Protein AF-A0A8F2IHS1-F1 (afdb_monomer_lite)

Foldseek 3Di:
DFLVVLLVVLVVVLVVLLVVLDVVPDVPVPPPPCPPCVVLSVLLACPVVLPPPLVPDAQLVVLLVSQLVSQDPDPVVLVVCCVVQVVVLVVCVVVAPDPVSSSSSSSSVVSSVSCLVSVLSSLLSVVSVLVSCCSVVDPFRFFQDDNVVVSVLSNVVSCVCNPDPNRRHGRDNDDVVRVVRTDD

Structure (mmCIF, N/CA/C/O backbone):
data_AF-A0A8F2IHS1-F1
#
_entry.id   AF-A0A8F2IHS1-F1
#
loop_
_atom_site.group_PDB
_atom_site.id
_atom_site.type_symbol
_atom_site.label_atom_id
_atom_site.label_alt_id
_atom_site.label_comp_id
_atom_site.label_asym_id
_atom_site.label_entity_id
_atom_site.label_seq_id
_atom_site.pdbx_PDB_ins_code
_atom_site.Cartn_x
_atom_site.Cartn_y
_atom_site.Cartn_z
_atom_site.occupancy
_atom_site.B_iso_or_equiv
_atom_site.auth_seq_id
_atom_site.auth_comp_id
_atom_site.auth_asym_id
_atom_site.auth_atom_id
_atom_site.pdbx_PDB_model_num
ATOM 1 N N . MET A 1 1 ? -12.582 7.323 24.960 1.00 80.00 1 MET A N 1
ATOM 2 C CA . MET A 1 1 ? -12.927 8.074 23.733 1.00 80.00 1 MET A CA 1
ATOM 3 C C . MET A 1 1 ? -14.348 7.770 23.231 1.00 80.00 1 MET A C 1
ATOM 5 O O . MET A 1 1 ? -14.861 6.685 23.502 1.00 80.00 1 MET A O 1
ATOM 9 N N . THR A 1 2 ? -15.012 8.689 22.520 1.00 86.31 2 THR A N 1
ATOM 10 C CA . THR A 1 2 ? -16.264 8.416 21.775 1.00 86.31 2 THR A CA 1
ATOM 11 C C . THR A 1 2 ? -15.983 7.830 20.385 1.00 86.31 2 THR A C 1
ATOM 13 O O . THR A 1 2 ? -14.903 8.017 19.835 1.00 86.31 2 THR A O 1
ATOM 16 N N . LYS A 1 3 ? -16.975 7.166 19.763 1.00 88.81 3 LYS A N 1
ATOM 17 C CA . LYS A 1 3 ? -16.866 6.680 18.368 1.00 88.81 3 LYS A CA 1
ATOM 18 C C . LYS A 1 3 ? -16.485 7.803 17.396 1.00 88.81 3 LYS A C 1
ATOM 20 O O . LYS A 1 3 ? -15.673 7.590 16.507 1.00 88.81 3 LYS A O 1
ATOM 25 N N . ARG A 1 4 ? -17.077 8.990 17.567 1.00 90.38 4 ARG A N 1
ATOM 26 C CA . ARG A 1 4 ? -16.847 10.141 16.685 1.00 90.38 4 ARG A CA 1
ATOM 27 C C . ARG A 1 4 ? -15.429 10.695 16.818 1.00 90.38 4 ARG A C 1
ATOM 29 O O . ARG A 1 4 ? -14.834 11.015 15.800 1.00 90.38 4 ARG A O 1
ATOM 36 N N . GLU A 1 5 ? -14.923 10.811 18.043 1.00 92.12 5 GLU A N 1
ATOM 37 C CA . GLU A 1 5 ? -13.539 11.233 18.297 1.00 92.12 5 GLU A CA 1
ATOM 38 C C . GLU A 1 5 ? -12.558 10.227 17.698 1.00 92.12 5 GLU A C 1
ATOM 40 O O . GLU A 1 5 ? -11.726 10.617 16.897 1.00 92.12 5 GLU A O 1
ATOM 45 N N . PHE A 1 6 ? -12.749 8.928 17.946 1.00 93.94 6 PHE A N 1
ATOM 46 C CA . PHE A 1 6 ? -11.866 7.899 17.395 1.00 93.94 6 PHE A CA 1
ATOM 47 C C . PHE A 1 6 ? -11.823 7.913 15.863 1.00 93.94 6 PHE A C 1
ATOM 49 O O . PHE A 1 6 ? -10.754 7.836 15.273 1.00 93.94 6 PHE A O 1
ATOM 56 N N . VAL A 1 7 ? -12.978 8.051 15.203 1.00 93.00 7 VAL A N 1
ATOM 57 C CA . VAL A 1 7 ? -13.039 8.167 13.735 1.00 93.00 7 VAL A CA 1
ATOM 58 C C . VAL A 1 7 ? -12.339 9.432 13.237 1.00 93.00 7 VAL A C 1
ATOM 60 O O . VAL A 1 7 ? -11.656 9.376 12.221 1.00 93.00 7 VAL A O 1
ATOM 63 N N . LYS A 1 8 ? -12.492 10.562 13.937 1.00 94.56 8 LYS A N 1
ATOM 64 C CA . LYS A 1 8 ? -11.801 11.809 13.590 1.00 94.56 8 LYS A CA 1
ATOM 65 C C . LYS A 1 8 ? -10.286 11.626 13.679 1.00 94.56 8 LYS A C 1
ATOM 67 O O . LYS A 1 8 ? -9.600 11.933 12.714 1.00 94.56 8 LYS A O 1
ATOM 72 N N . ASP A 1 9 ? -9.804 11.066 14.784 1.00 95.81 9 ASP A N 1
ATOM 73 C CA . ASP A 1 9 ? -8.376 10.855 15.022 1.00 95.81 9 ASP A CA 1
ATOM 74 C C . ASP A 1 9 ? -7.773 9.865 14.004 1.00 95.81 9 ASP A C 1
ATOM 76 O O . ASP A 1 9 ? -6.652 10.056 13.546 1.00 95.81 9 ASP A O 1
ATOM 80 N N . LEU A 1 10 ? -8.526 8.837 13.582 1.00 94.00 10 LEU A N 1
ATOM 81 C CA . LEU A 1 10 ? -8.112 7.931 12.501 1.00 94.00 10 LEU A CA 1
ATOM 82 C C . LEU A 1 10 ? -7.950 8.638 11.155 1.00 94.00 10 LEU A C 1
ATOM 84 O O . LEU A 1 10 ? -7.014 8.339 10.421 1.00 94.00 10 LEU A O 1
ATOM 88 N N . ILE A 1 11 ? -8.882 9.529 10.813 1.00 90.31 11 ILE A N 1
ATOM 89 C CA . ILE A 1 11 ? -8.822 10.291 9.562 1.00 90.31 11 ILE A CA 1
ATOM 90 C C . ILE A 1 11 ? -7.639 11.258 9.605 1.00 90.31 11 ILE A C 1
ATOM 92 O O . ILE A 1 11 ? -6.897 11.335 8.635 1.00 90.31 11 ILE A O 1
ATOM 96 N N . GLU A 1 12 ? -7.435 11.950 10.727 1.00 93.50 12 GLU A N 1
ATOM 97 C CA . GLU A 1 12 ? -6.290 12.850 10.908 1.00 93.50 12 GLU A CA 1
ATOM 98 C C . GLU A 1 12 ? -4.968 12.087 10.767 1.00 93.50 12 GLU A C 1
ATOM 100 O O . GLU A 1 12 ? -4.116 12.490 9.982 1.00 93.50 12 GLU A O 1
ATOM 105 N N . TRP A 1 13 ? -4.849 10.920 11.404 1.00 94.25 13 TRP A N 1
ATOM 106 C CA . TRP A 1 13 ? -3.668 10.071 11.258 1.00 94.25 13 TRP A CA 1
ATOM 107 C C . TRP A 1 13 ? -3.475 9.544 9.825 1.00 94.25 13 TRP A C 1
ATOM 109 O O . TRP A 1 13 ? -2.353 9.500 9.327 1.00 94.25 13 TRP A O 1
ATOM 119 N N . LYS A 1 14 ? -4.553 9.181 9.115 1.00 89.25 14 LYS A N 1
ATOM 120 C CA . LYS A 1 14 ? -4.468 8.777 7.700 1.00 89.25 14 LYS A CA 1
ATOM 121 C C . LYS A 1 14 ? -3.877 9.887 6.829 1.00 89.25 14 LYS A C 1
ATOM 123 O O . LYS A 1 14 ? -3.049 9.593 5.972 1.00 89.25 14 LYS A O 1
ATOM 128 N N . GLU A 1 15 ? -4.299 11.132 7.035 1.00 86.44 15 GLU A N 1
ATOM 129 C CA . GLU A 1 15 ? -3.776 12.282 6.288 1.00 86.44 15 GLU A CA 1
ATOM 130 C C . GLU A 1 15 ? -2.296 12.549 6.606 1.00 86.44 15 GLU A C 1
ATOM 132 O O . GLU A 1 15 ? -1.534 12.849 5.691 1.00 86.44 15 GLU A O 1
ATOM 137 N N . GLU A 1 16 ? -1.862 12.368 7.859 1.00 89.25 16 GLU A N 1
ATOM 138 C CA . GLU A 1 16 ? -0.441 12.458 8.237 1.00 89.25 16 GLU A CA 1
ATOM 139 C C . GLU A 1 16 ? 0.412 11.428 7.479 1.00 89.25 16 GLU A C 1
ATOM 141 O O . GLU A 1 16 ? 1.390 11.796 6.830 1.00 89.25 16 GLU A O 1
ATOM 146 N N . VAL A 1 17 ? -0.000 10.154 7.472 1.00 85.62 17 VAL A N 1
ATOM 147 C CA . VAL A 1 17 ? 0.719 9.084 6.750 1.00 85.62 17 VAL A CA 1
ATOM 148 C C . VAL A 1 17 ? 0.714 9.329 5.236 1.00 85.62 17 VAL A C 1
ATOM 150 O O . VAL A 1 17 ? 1.710 9.090 4.555 1.00 85.62 17 VAL A O 1
ATOM 153 N N . LEU A 1 18 ? -0.392 9.836 4.680 1.00 79.81 18 LEU A N 1
ATOM 154 C CA . LEU A 1 18 ? -0.462 10.217 3.265 1.00 79.81 18 LEU A CA 1
ATOM 155 C C . LEU A 1 18 ? 0.513 11.346 2.911 1.00 79.81 18 LEU A C 1
ATOM 157 O O . LEU A 1 18 ? 1.027 11.369 1.792 1.00 79.81 18 LEU A O 1
ATOM 161 N N . HIS A 1 19 ? 0.762 12.270 3.838 1.00 79.06 19 HIS A N 1
ATOM 162 C CA . HIS A 1 19 ? 1.722 13.350 3.646 1.00 79.06 19 HIS A CA 1
ATOM 163 C C . HIS A 1 19 ? 3.167 12.829 3.635 1.00 79.06 19 HIS A C 1
ATOM 165 O O . HIS A 1 19 ? 3.930 13.196 2.750 1.00 79.06 19 HIS A O 1
ATOM 171 N N . GLU A 1 20 ? 3.518 11.879 4.508 1.00 73.69 20 GLU A N 1
ATOM 172 C CA . GLU A 1 20 ? 4.847 11.235 4.508 1.00 73.69 20 GLU A CA 1
ATOM 173 C C . GLU A 1 20 ? 5.138 10.463 3.209 1.00 73.69 20 GLU A C 1
ATOM 175 O O . GLU A 1 20 ? 6.267 10.431 2.717 1.00 73.69 20 GLU A O 1
ATOM 180 N N . ILE A 1 21 ? 4.110 9.851 2.613 1.00 69.50 21 ILE A N 1
ATOM 181 C CA . ILE A 1 21 ? 4.227 9.237 1.285 1.00 69.50 21 ILE A CA 1
ATOM 182 C C . ILE A 1 21 ? 4.462 10.311 0.209 1.00 69.50 21 ILE A C 1
ATOM 184 O O . ILE A 1 21 ? 5.145 10.050 -0.774 1.00 69.50 21 ILE A O 1
ATOM 188 N N . ASN A 1 22 ? 3.896 11.509 0.355 1.00 58.59 22 ASN A N 1
ATOM 189 C CA . ASN A 1 22 ? 3.966 12.560 -0.658 1.00 58.59 22 ASN A CA 1
ATOM 190 C C . ASN A 1 22 ? 5.379 13.142 -0.814 1.00 58.59 22 ASN A C 1
ATOM 192 O O . ASN A 1 22 ? 5.850 13.258 -1.944 1.00 58.59 22 ASN A O 1
ATOM 196 N N . ASP A 1 23 ? 6.045 13.448 0.299 1.00 53.03 23 ASP A N 1
ATOM 197 C CA . ASP A 1 23 ? 7.328 14.167 0.303 1.00 53.03 23 ASP A CA 1
ATOM 198 C C . ASP A 1 23 ? 8.474 13.349 -0.319 1.00 53.03 23 ASP A C 1
ATOM 200 O O . ASP A 1 23 ? 9.371 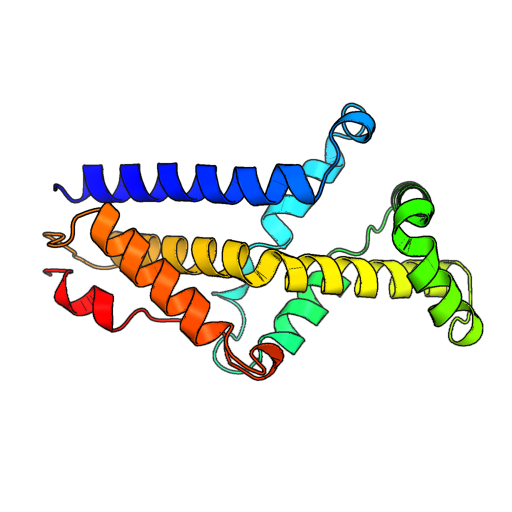13.902 -0.948 1.00 53.03 23 ASP A O 1
ATOM 204 N N . ASP A 1 24 ? 8.418 12.019 -0.209 1.00 49.16 24 ASP A N 1
ATOM 205 C CA . ASP A 1 24 ? 9.460 11.122 -0.728 1.00 49.16 24 ASP A CA 1
ATOM 206 C C . ASP A 1 24 ? 9.200 10.630 -2.163 1.00 49.16 24 ASP A C 1
ATOM 208 O O . ASP A 1 24 ? 10.104 10.106 -2.816 1.00 49.16 24 ASP A O 1
ATOM 212 N N . LEU A 1 25 ? 7.962 10.744 -2.655 1.00 50.94 25 LEU A N 1
ATOM 213 C CA . LEU A 1 25 ? 7.575 10.273 -3.989 1.00 50.94 25 LEU A CA 1
ATOM 214 C C . LEU A 1 25 ? 7.580 11.382 -5.046 1.00 50.94 25 LEU A C 1
ATOM 216 O O . LEU A 1 25 ? 7.659 11.087 -6.241 1.00 50.94 25 LEU A O 1
ATOM 220 N N . PHE A 1 26 ? 7.477 12.643 -4.624 1.00 50.62 26 PHE A N 1
ATOM 221 C CA . PHE A 1 26 ? 7.232 13.771 -5.514 1.00 50.62 26 PHE A CA 1
ATOM 222 C C . PHE A 1 26 ? 7.992 15.006 -5.025 1.00 50.62 26 PHE A C 1
ATOM 224 O O . PHE A 1 26 ? 7.468 15.799 -4.252 1.00 50.62 26 PHE A O 1
ATOM 231 N N . ASP A 1 27 ? 9.225 15.180 -5.503 1.00 42.44 27 ASP A N 1
ATOM 232 C CA . ASP A 1 27 ? 10.010 16.395 -5.265 1.00 42.44 27 ASP A CA 1
ATOM 233 C C . ASP A 1 27 ? 9.276 17.603 -5.882 1.00 42.44 27 ASP A C 1
ATOM 235 O O . ASP A 1 27 ? 9.216 17.734 -7.110 1.00 42.44 27 ASP A O 1
ATOM 239 N N . GLU A 1 28 ? 8.630 18.419 -5.037 1.00 40.16 28 GLU A N 1
ATOM 240 C CA . GLU A 1 28 ? 7.651 19.465 -5.396 1.00 40.16 28 GLU A CA 1
ATOM 241 C C . GLU A 1 28 ? 8.155 20.452 -6.463 1.00 40.16 28 GLU A C 1
ATOM 243 O O . GLU A 1 28 ? 7.351 21.010 -7.210 1.00 40.16 28 GLU A O 1
ATOM 248 N N . GLU A 1 29 ? 9.475 20.613 -6.609 1.00 40.06 29 GLU A N 1
ATOM 249 C CA . GLU A 1 29 ? 10.107 21.562 -7.537 1.00 40.06 29 GLU A CA 1
ATOM 250 C C . GLU A 1 29 ? 9.747 21.314 -9.020 1.00 40.06 29 GLU A C 1
ATOM 252 O O . GLU A 1 29 ? 9.854 22.218 -9.848 1.00 40.06 29 GLU A O 1
ATOM 257 N N . TYR A 1 30 ? 9.264 20.114 -9.363 1.00 40.78 30 TYR A N 1
ATOM 258 C CA . TYR A 1 30 ? 8.914 19.717 -10.733 1.00 40.78 30 TYR A CA 1
ATOM 259 C C . TYR A 1 30 ? 7.401 19.578 -11.010 1.00 40.78 30 TYR A C 1
ATOM 261 O O . TYR A 1 30 ? 7.024 19.269 -12.143 1.00 40.78 30 TYR A O 1
ATOM 269 N N . TRP A 1 31 ? 6.531 19.795 -10.012 1.00 47.62 31 TRP A N 1
ATOM 270 C CA . TRP A 1 31 ? 5.113 19.385 -10.058 1.00 47.62 31 TRP A CA 1
ATOM 271 C C . TRP A 1 31 ? 4.079 20.503 -10.238 1.00 47.62 31 TRP A C 1
ATOM 273 O O . TRP A 1 31 ? 2.945 20.200 -10.617 1.00 47.62 31 TRP A O 1
ATOM 283 N N . ASP A 1 32 ? 4.442 21.771 -10.032 1.00 40.38 32 ASP A N 1
ATOM 284 C CA . ASP A 1 32 ? 3.485 22.893 -10.031 1.00 40.38 32 ASP A CA 1
ATOM 285 C C . ASP A 1 32 ? 2.733 23.099 -11.366 1.00 40.38 32 ASP A C 1
ATOM 287 O O . ASP A 1 32 ? 1.638 23.665 -11.379 1.00 40.38 32 ASP A O 1
ATOM 291 N N . ASP A 1 33 ? 3.258 22.589 -12.487 1.00 41.72 33 ASP A N 1
ATOM 292 C CA . ASP A 1 33 ? 2.667 22.783 -13.821 1.00 41.72 33 ASP A CA 1
ATOM 293 C C . ASP A 1 33 ? 1.750 21.636 -14.306 1.00 41.72 33 ASP A C 1
ATOM 295 O O . ASP A 1 33 ? 1.095 21.781 -15.342 1.00 41.72 33 ASP A O 1
ATOM 299 N N . ILE A 1 34 ? 1.631 20.501 -13.594 1.00 43.62 34 ILE A N 1
ATOM 300 C CA . ILE A 1 34 ? 0.863 19.332 -14.085 1.00 43.62 34 ILE A CA 1
ATOM 301 C C . ILE A 1 34 ? -0.166 18.858 -13.052 1.00 43.62 34 ILE A C 1
ATOM 303 O O . ILE A 1 34 ? -0.030 17.822 -12.398 1.00 43.62 34 ILE A O 1
ATOM 307 N N . SER A 1 35 ? -1.278 19.591 -12.982 1.00 40.56 35 SER A N 1
ATOM 308 C CA . SER A 1 35 ? -2.464 19.239 -12.178 1.00 40.56 35 SER A CA 1
ATOM 309 C C . SER A 1 35 ? -3.007 17.810 -12.408 1.00 40.56 35 SER A C 1
ATOM 311 O O . SER A 1 35 ? -3.679 17.257 -11.535 1.00 40.56 35 SER A O 1
ATOM 313 N N . GLU A 1 36 ? -2.685 17.170 -13.537 1.00 41.12 36 GLU A N 1
ATOM 314 C CA . GLU A 1 36 ? -3.144 15.821 -13.896 1.00 41.12 36 GLU A CA 1
ATOM 315 C C . GLU A 1 36 ? -2.398 14.687 -13.165 1.00 41.12 36 GLU A C 1
ATOM 317 O O . GLU A 1 36 ? -2.954 13.598 -12.997 1.00 41.12 36 GLU A O 1
ATOM 322 N N . CYS A 1 37 ? -1.195 14.929 -12.632 1.00 42.00 37 CYS A N 1
ATOM 323 C CA . CYS A 1 37 ? -0.431 13.894 -11.922 1.00 42.00 37 CYS A CA 1
ATOM 324 C C . CYS A 1 37 ? -0.889 13.651 -10.479 1.00 42.00 37 CYS A C 1
ATOM 326 O O . CYS A 1 37 ? -0.650 12.579 -9.921 1.00 42.00 37 CYS A O 1
ATOM 328 N N . HIS A 1 38 ? -1.651 14.575 -9.888 1.00 36.66 38 HIS A N 1
ATOM 329 C CA . HIS A 1 38 ? -2.209 14.404 -8.542 1.00 36.66 38 HIS A CA 1
ATOM 330 C C . HIS A 1 38 ? -3.216 13.242 -8.439 1.00 36.66 38 HIS A C 1
ATOM 332 O O . HIS A 1 38 ? -3.447 12.722 -7.345 1.00 36.66 38 HIS A O 1
ATOM 338 N N . LEU A 1 39 ? -3.791 12.790 -9.561 1.00 36.94 39 LEU A N 1
ATOM 339 C CA . LEU A 1 39 ? -4.742 11.671 -9.608 1.00 36.94 39 LEU A CA 1
ATOM 340 C C . LEU A 1 39 ? -4.083 10.284 -9.515 1.00 36.94 39 LEU A C 1
ATOM 342 O O . LEU A 1 39 ? -4.786 9.305 -9.261 1.00 36.94 39 LEU A O 1
ATOM 346 N N . LEU A 1 40 ? -2.758 10.179 -9.657 1.00 50.09 40 LEU A N 1
ATOM 347 C CA . LEU A 1 40 ? -2.033 8.914 -9.474 1.00 50.09 40 LEU A CA 1
ATOM 348 C C . LEU A 1 40 ? -2.009 8.478 -7.995 1.00 50.09 40 LEU A C 1
ATOM 350 O O . LEU A 1 40 ? -2.049 7.285 -7.709 1.00 50.09 40 LEU A O 1
ATOM 354 N N . LYS A 1 41 ? -2.072 9.428 -7.047 1.00 51.59 41 LYS A N 1
ATOM 355 C CA . LYS A 1 41 ? -1.958 9.201 -5.589 1.00 51.59 41 LYS A CA 1
ATOM 356 C C . LYS A 1 41 ? -2.951 8.166 -5.043 1.00 51.59 41 LYS A C 1
ATOM 358 O O . LYS A 1 41 ? -2.572 7.252 -4.320 1.00 51.59 41 LYS A O 1
ATOM 363 N N . ARG A 1 42 ? -4.228 8.264 -5.433 1.00 50.56 42 ARG A N 1
ATOM 364 C CA . ARG A 1 42 ? -5.288 7.336 -4.984 1.00 50.56 42 ARG A CA 1
ATOM 365 C C . ARG A 1 42 ? -5.239 5.970 -5.666 1.00 50.56 42 ARG A C 1
ATOM 367 O O . ARG A 1 42 ? -5.855 5.034 -5.171 1.00 50.56 42 ARG A O 1
ATOM 374 N N . LYS A 1 43 ? -4.520 5.837 -6.784 1.00 51.41 43 LYS A N 1
ATOM 375 C CA . LYS A 1 43 ? -4.411 4.565 -7.513 1.00 51.41 43 LYS A CA 1
ATOM 376 C C . LYS A 1 43 ? -3.444 3.581 -6.848 1.00 51.41 43 LYS A C 1
ATOM 378 O O . LYS A 1 43 ? -3.520 2.389 -7.132 1.00 51.41 43 LYS A O 1
ATOM 383 N N . PHE A 1 44 ? -2.565 4.068 -5.968 1.00 51.97 44 PHE A N 1
ATOM 384 C CA . PHE A 1 44 ? -1.642 3.241 -5.182 1.00 51.97 44 PHE A CA 1
ATOM 385 C C . PHE A 1 44 ? -2.239 2.750 -3.856 1.00 51.97 44 PHE A C 1
ATOM 387 O O . PHE A 1 44 ? -1.707 1.820 -3.254 1.00 51.97 44 PHE A O 1
ATOM 394 N N . LEU A 1 45 ? -3.351 3.339 -3.406 1.00 58.50 45 LEU A N 1
ATOM 395 C CA . LEU A 1 45 ? -4.034 2.917 -2.187 1.00 58.50 45 LEU A CA 1
ATOM 396 C C . LEU A 1 45 ? -4.902 1.686 -2.456 1.00 58.50 45 LEU A C 1
ATOM 398 O O . LEU A 1 45 ? -5.592 1.585 -3.474 1.00 58.50 45 LEU A O 1
ATOM 402 N N . PHE A 1 46 ? -4.926 0.758 -1.498 1.00 59.53 46 PHE A N 1
ATOM 403 C CA . PHE A 1 46 ? -5.734 -0.459 -1.594 1.00 59.53 46 PHE A CA 1
ATOM 404 C C . PHE A 1 46 ? -7.252 -0.214 -1.527 1.00 59.53 46 PHE A C 1
ATOM 406 O O . PHE A 1 46 ? -8.012 -1.175 -1.631 1.00 59.53 46 PHE A O 1
ATOM 413 N N . GLU A 1 47 ? -7.714 1.041 -1.445 1.00 54.25 47 GLU A N 1
ATOM 414 C CA . GLU A 1 47 ? -9.135 1.428 -1.514 1.00 54.25 47 GLU A CA 1
ATOM 415 C C . GLU A 1 47 ? -9.862 0.773 -2.707 1.00 54.25 47 GLU A C 1
ATOM 417 O O . GLU A 1 47 ? -11.025 0.383 -2.595 1.00 54.25 47 GLU A O 1
ATOM 422 N N . PHE A 1 48 ? -9.159 0.558 -3.827 1.00 48.34 48 PHE A N 1
ATOM 423 C CA . PHE A 1 48 ? -9.691 -0.132 -5.009 1.00 48.34 48 PHE A CA 1
ATOM 424 C C . PHE A 1 48 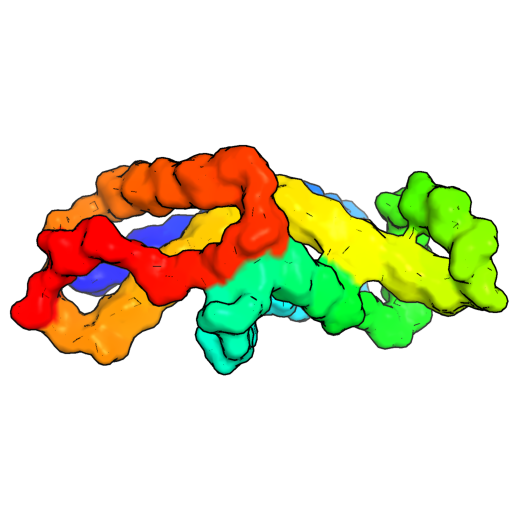? -9.479 -1.656 -5.008 1.00 48.34 48 PHE A C 1
ATOM 426 O O . PHE A 1 48 ? -10.198 -2.372 -5.701 1.00 48.34 48 PHE A O 1
ATOM 433 N N . TYR A 1 49 ? -8.544 -2.174 -4.209 1.00 50.38 49 TYR A N 1
ATOM 434 C CA . TYR A 1 49 ? -8.140 -3.587 -4.195 1.00 50.38 49 TYR A CA 1
ATOM 435 C C . TYR A 1 49 ? -8.778 -4.402 -3.064 1.00 50.38 49 TYR A C 1
ATOM 437 O O . TYR A 1 49 ? -8.814 -5.626 -3.139 1.00 50.38 49 TYR A O 1
ATOM 445 N N . ILE A 1 50 ? -9.371 -3.751 -2.058 1.00 48.31 50 ILE A N 1
ATOM 446 C CA . ILE A 1 50 ? -10.193 -4.427 -1.039 1.00 48.31 50 ILE A CA 1
ATOM 447 C C . ILE A 1 50 ? -11.421 -5.105 -1.682 1.00 48.31 50 ILE A C 1
ATOM 449 O O . ILE A 1 50 ? -11.795 -6.201 -1.267 1.00 48.31 50 ILE A O 1
ATOM 453 N N . ASN A 1 51 ? -11.995 -4.506 -2.736 1.00 47.16 51 ASN A N 1
ATOM 454 C CA . ASN A 1 51 ? -13.145 -5.048 -3.480 1.00 47.16 51 ASN A CA 1
ATOM 455 C C . ASN A 1 51 ? -12.769 -5.995 -4.637 1.00 47.16 51 ASN A C 1
ATOM 457 O O . ASN A 1 51 ? -13.651 -6.649 -5.193 1.00 47.16 51 ASN A O 1
ATOM 461 N N . PHE A 1 52 ? -11.487 -6.088 -5.001 1.00 42.62 52 PHE A N 1
ATOM 462 C CA . PHE A 1 52 ? -10.999 -6.960 -6.070 1.00 42.62 52 PHE A CA 1
ATOM 463 C C . PHE A 1 52 ? -10.210 -8.131 -5.479 1.00 42.62 52 PHE A C 1
ATOM 465 O O . PHE A 1 52 ? -9.032 -7.999 -5.174 1.00 42.62 52 PHE A O 1
ATOM 472 N N . ASP A 1 53 ? -10.848 -9.299 -5.369 1.00 49.09 53 ASP A N 1
ATOM 473 C CA . ASP A 1 53 ? -10.161 -10.605 -5.371 1.00 49.09 53 ASP A CA 1
ATOM 474 C C . ASP A 1 53 ? -9.054 -10.811 -4.303 1.00 49.09 53 ASP A C 1
ATOM 476 O O . ASP A 1 53 ? -8.174 -11.666 -4.449 1.00 49.09 53 ASP A O 1
ATOM 480 N N . SER A 1 54 ? -9.095 -10.048 -3.204 1.00 51.25 54 SER A N 1
ATOM 481 C CA . SER A 1 54 ? -8.076 -10.018 -2.139 1.00 51.25 54 SER A CA 1
ATOM 482 C C . SER A 1 54 ? -7.919 -11.346 -1.381 1.00 51.25 54 SER A C 1
ATOM 484 O O . SER A 1 54 ? -6.925 -11.560 -0.686 1.00 51.25 54 SER A O 1
ATOM 486 N N . GLU A 1 55 ? -8.849 -12.289 -1.560 1.00 52.00 55 GLU A N 1
ATOM 487 C CA . GLU A 1 55 ? -8.718 -13.654 -1.042 1.00 52.00 55 GLU A CA 1
ATOM 488 C C . GLU A 1 55 ? -7.804 -14.551 -1.897 1.00 52.00 55 GLU A C 1
ATOM 490 O O . GLU A 1 55 ? -7.344 -15.592 -1.409 1.00 52.00 55 GLU A O 1
ATOM 495 N N . ILE A 1 56 ? -7.499 -14.172 -3.142 1.00 56.66 56 ILE A N 1
ATOM 496 C CA . ILE A 1 56 ? -6.807 -15.037 -4.109 1.00 56.66 56 ILE A CA 1
ATOM 497 C C . ILE A 1 56 ? -5.374 -14.565 -4.381 1.00 56.66 56 ILE A C 1
ATOM 499 O O . ILE A 1 56 ? -4.478 -15.411 -4.416 1.00 56.66 56 ILE A O 1
ATOM 503 N N . ARG A 1 57 ? -5.139 -13.253 -4.506 1.00 69.69 57 ARG A N 1
ATOM 504 C CA . ARG A 1 57 ? -3.848 -12.711 -4.968 1.00 69.69 57 ARG A CA 1
ATOM 505 C C . ARG A 1 57 ? -2.850 -12.423 -3.848 1.00 69.69 57 ARG A C 1
ATOM 507 O O . ARG A 1 57 ? -3.224 -12.013 -2.747 1.00 69.69 57 ARG A O 1
ATOM 514 N N . ASN A 1 58 ? -1.569 -12.645 -4.131 1.00 86.62 58 ASN A N 1
ATOM 515 C CA . ASN A 1 58 ? -0.483 -12.243 -3.230 1.00 86.62 58 ASN A CA 1
ATOM 516 C C . ASN A 1 58 ? -0.124 -10.756 -3.423 1.00 86.62 58 ASN A C 1
ATOM 518 O O . ASN A 1 58 ? -0.530 -10.126 -4.399 1.00 86.62 58 ASN A O 1
ATOM 522 N N . ILE A 1 59 ? 0.634 -10.182 -2.486 1.00 88.12 59 ILE A N 1
ATOM 523 C CA . ILE A 1 59 ? 1.052 -8.776 -2.550 1.00 88.12 59 ILE A CA 1
ATOM 524 C C . ILE A 1 59 ? 1.805 -8.473 -3.845 1.00 88.12 59 ILE A C 1
ATOM 526 O O . ILE A 1 59 ? 1.556 -7.435 -4.447 1.00 88.12 59 ILE A O 1
ATOM 530 N N . LYS A 1 60 ? 2.673 -9.377 -4.313 1.00 91.00 60 LYS A N 1
ATOM 531 C CA . LYS A 1 60 ? 3.406 -9.201 -5.571 1.00 91.00 60 LYS A CA 1
ATOM 532 C C . LYS A 1 60 ? 2.457 -8.961 -6.744 1.00 91.00 60 LYS A C 1
ATOM 534 O O . LYS A 1 60 ? 2.638 -8.001 -7.473 1.00 91.00 60 LYS A O 1
ATOM 539 N N . GLU A 1 61 ? 1.441 -9.801 -6.906 1.00 87.56 61 GLU A N 1
ATOM 540 C CA . GLU A 1 61 ? 0.453 -9.689 -7.984 1.00 87.56 61 GLU A CA 1
ATOM 541 C C . GLU A 1 61 ? -0.367 -8.401 -7.889 1.00 87.56 61 GLU A C 1
ATOM 543 O O . GLU A 1 61 ? -0.734 -7.831 -8.915 1.00 87.56 61 GLU A O 1
ATOM 548 N N . ILE A 1 62 ? -0.658 -7.937 -6.670 1.00 84.69 62 ILE A N 1
ATOM 549 C CA . ILE A 1 62 ? -1.350 -6.663 -6.458 1.00 84.69 62 ILE A CA 1
ATOM 550 C C . ILE A 1 62 ? -0.438 -5.497 -6.862 1.00 84.69 62 ILE A C 1
ATOM 552 O O . ILE A 1 62 ? -0.868 -4.632 -7.618 1.00 84.69 62 ILE A O 1
ATOM 556 N N . ILE A 1 63 ? 0.817 -5.488 -6.404 1.00 85.94 63 ILE A N 1
ATOM 557 C CA . ILE A 1 63 ? 1.798 -4.448 -6.743 1.00 85.94 63 ILE A CA 1
ATOM 558 C C . ILE A 1 63 ? 2.053 -4.416 -8.252 1.00 85.94 63 ILE A C 1
ATOM 560 O O . ILE A 1 63 ? 2.019 -3.339 -8.838 1.00 85.94 63 ILE A O 1
ATOM 564 N N . ASP A 1 64 ? 2.264 -5.574 -8.882 1.00 87.00 64 ASP A N 1
ATOM 565 C CA . ASP A 1 64 ? 2.509 -5.677 -10.323 1.00 87.00 64 ASP A CA 1
ATOM 566 C C . ASP A 1 64 ? 1.310 -5.105 -11.108 1.00 87.00 64 ASP A C 1
ATOM 568 O O . ASP A 1 64 ? 1.490 -4.279 -11.999 1.00 87.00 64 ASP A O 1
ATOM 572 N N . HIS A 1 65 ? 0.074 -5.441 -10.712 1.00 82.38 65 HIS A N 1
ATOM 573 C CA . HIS A 1 65 ? -1.130 -4.879 -11.332 1.00 82.38 65 HIS A CA 1
ATOM 574 C C . HIS A 1 65 ? -1.250 -3.360 -11.137 1.00 82.38 65 HIS A C 1
ATOM 576 O O . HIS A 1 65 ? -1.606 -2.647 -12.073 1.00 82.38 65 HIS A O 1
ATOM 582 N N . ILE A 1 66 ? -0.969 -2.848 -9.932 1.00 78.44 66 ILE A N 1
ATOM 583 C CA . ILE A 1 66 ? -0.972 -1.402 -9.659 1.00 78.44 66 ILE A CA 1
ATOM 584 C C . ILE A 1 66 ? 0.063 -0.696 -10.536 1.00 78.44 66 ILE A C 1
ATOM 586 O O . ILE A 1 66 ? -0.236 0.349 -11.109 1.00 78.44 66 ILE A O 1
ATOM 590 N N . ALA A 1 67 ? 1.270 -1.249 -10.634 1.00 82.62 67 ALA A N 1
ATOM 591 C CA . ALA A 1 67 ? 2.356 -0.672 -11.408 1.00 82.62 67 ALA A CA 1
ATOM 592 C C . ALA A 1 67 ? 2.013 -0.608 -12.904 1.00 82.62 67 ALA A C 1
ATOM 594 O O . ALA A 1 67 ? 2.174 0.442 -13.521 1.00 82.62 67 ALA A O 1
ATOM 595 N N . GLU A 1 68 ? 1.469 -1.690 -13.467 1.00 82.88 68 GLU A N 1
ATOM 596 C CA . GLU A 1 68 ? 1.033 -1.740 -14.868 1.00 82.88 68 GLU A CA 1
ATOM 597 C C . GLU A 1 68 ? -0.138 -0.785 -15.150 1.00 82.88 68 GLU A C 1
ATOM 599 O O . GLU A 1 68 ? -0.132 -0.070 -16.150 1.00 82.88 68 GLU A O 1
ATOM 604 N N . ALA A 1 69 ? -1.126 -0.715 -14.253 1.00 76.19 69 ALA A N 1
ATOM 605 C CA . ALA A 1 69 ? -2.298 0.150 -14.415 1.00 76.19 69 ALA A CA 1
ATOM 606 C C . ALA A 1 69 ? -1.992 1.654 -14.261 1.00 76.19 69 ALA A C 1
ATOM 608 O O . ALA A 1 69 ? -2.835 2.495 -14.590 1.00 76.19 69 ALA A O 1
ATOM 609 N N . ASN A 1 70 ? -0.818 1.995 -13.725 1.00 72.50 70 ASN A N 1
ATOM 610 C CA . ASN A 1 70 ? -0.376 3.372 -13.515 1.00 72.50 70 ASN A CA 1
ATOM 611 C C . ASN A 1 70 ? 0.596 3.881 -14.578 1.00 72.50 70 ASN A C 1
ATOM 613 O O . ASN A 1 70 ? 0.998 5.042 -14.493 1.00 72.50 70 ASN A O 1
ATOM 617 N N . ILE A 1 71 ? 0.939 3.068 -15.583 1.00 79.31 71 ILE A N 1
ATOM 618 C CA . ILE A 1 71 ? 1.706 3.546 -16.734 1.00 79.31 71 ILE A CA 1
ATOM 619 C C . ILE A 1 71 ? 0.920 4.689 -17.400 1.00 79.31 71 ILE A C 1
ATOM 621 O O . ILE A 1 71 ? -0.248 4.498 -17.748 1.00 79.31 71 ILE A O 1
ATOM 625 N N . PRO A 1 72 ? 1.510 5.885 -17.573 1.00 75.44 72 PRO A N 1
ATOM 626 C CA . PRO A 1 72 ? 0.807 6.990 -18.192 1.00 75.44 72 PRO A CA 1
ATOM 627 C C . PRO A 1 72 ? 0.535 6.707 -19.667 1.00 75.44 72 PRO A C 1
ATOM 629 O O . PRO A 1 72 ? 1.453 6.406 -20.430 1.00 75.44 72 PRO A O 1
ATOM 632 N N . ASP A 1 73 ? -0.713 6.887 -20.093 1.00 76.62 73 ASP A N 1
ATOM 633 C CA . ASP A 1 73 ? -1.063 6.800 -21.513 1.00 76.62 73 ASP A CA 1
ATOM 634 C C . ASP A 1 73 ? -0.379 7.923 -22.318 1.00 76.62 73 ASP A C 1
ATOM 636 O O . ASP A 1 73 ? 0.046 7.727 -23.464 1.00 76.62 73 ASP A O 1
ATOM 640 N N . ASP A 1 74 ? -0.204 9.092 -21.692 1.00 79.56 74 ASP A N 1
ATOM 641 C CA . ASP A 1 74 ? 0.445 10.250 -22.294 1.00 79.56 74 ASP A CA 1
ATOM 642 C C . ASP A 1 74 ? 1.956 10.017 -22.491 1.00 79.56 74 ASP A C 1
ATOM 644 O O . ASP A 1 74 ? 2.721 9.724 -21.566 1.00 79.56 74 ASP A O 1
ATOM 648 N N . TYR A 1 75 ? 2.394 10.135 -23.744 1.00 75.94 75 TYR A N 1
ATOM 649 C CA . TYR A 1 75 ? 3.785 9.926 -24.135 1.00 75.94 75 TYR A CA 1
ATOM 650 C C . TYR A 1 75 ? 4.725 11.007 -23.587 1.00 75.94 75 TYR A C 1
ATOM 652 O O . TYR A 1 75 ? 5.867 10.706 -23.236 1.00 75.94 75 TYR A O 1
ATOM 660 N N . TRP A 1 76 ? 4.281 12.263 -23.518 1.00 76.38 76 TRP A N 1
ATOM 661 C CA . TRP A 1 76 ? 5.091 13.349 -22.974 1.00 76.38 76 TRP A CA 1
ATOM 662 C C . TRP A 1 76 ? 5.327 13.132 -21.482 1.00 76.38 76 TRP A C 1
ATOM 664 O O . TRP A 1 76 ? 6.470 13.214 -21.031 1.00 76.38 76 TRP A O 1
ATOM 674 N N . LEU A 1 77 ? 4.284 12.724 -20.755 1.00 71.12 77 LEU A N 1
ATOM 675 C CA . LEU A 1 77 ? 4.402 12.376 -19.349 1.00 71.12 77 LEU A CA 1
ATOM 676 C C . LEU A 1 77 ? 5.374 11.206 -19.154 1.00 71.12 77 LEU A C 1
ATOM 678 O O . LEU A 1 77 ? 6.297 11.326 -18.361 1.00 71.12 77 LEU A O 1
ATOM 682 N N . ARG A 1 78 ? 5.277 10.118 -19.931 1.00 72.56 78 ARG A N 1
ATOM 683 C CA . ARG A 1 78 ? 6.259 9.012 -19.852 1.00 72.56 78 ARG A CA 1
ATOM 684 C C . ARG A 1 78 ? 7.705 9.459 -20.092 1.00 72.56 78 ARG A C 1
ATOM 686 O O . ARG A 1 78 ? 8.599 9.008 -19.381 1.00 72.56 78 ARG A O 1
ATOM 693 N N . ASN A 1 79 ? 7.945 10.347 -21.061 1.00 76.56 79 ASN A N 1
ATOM 694 C CA . ASN A 1 79 ? 9.297 10.858 -21.324 1.00 76.56 79 ASN A CA 1
ATOM 695 C C . ASN A 1 79 ? 9.808 11.785 -20.224 1.00 76.56 79 ASN A C 1
ATOM 697 O O . ASN A 1 79 ? 11.004 11.812 -19.964 1.00 76.56 79 ASN A O 1
ATOM 701 N N . PHE A 1 80 ? 8.926 12.533 -19.566 1.00 74.94 80 PHE A N 1
ATOM 702 C CA . PHE A 1 80 ? 9.310 13.389 -18.450 1.00 74.94 80 PHE A CA 1
ATOM 703 C C . PHE A 1 80 ? 10.016 12.591 -17.342 1.00 74.94 80 PHE A C 1
ATOM 705 O O . PHE A 1 80 ? 11.048 13.017 -16.827 1.00 74.94 80 PHE A O 1
ATOM 712 N N . TRP A 1 81 ? 9.530 11.383 -17.051 1.00 74.06 81 TRP A N 1
ATOM 713 C CA . TRP A 1 81 ? 10.063 10.515 -15.998 1.00 74.06 81 TRP A CA 1
ATOM 714 C C . TRP A 1 81 ? 11.357 9.777 -16.355 1.00 74.06 81 TRP A C 1
ATOM 716 O O . TRP A 1 81 ? 11.944 9.140 -15.481 1.00 74.06 81 TRP A O 1
ATOM 726 N N . THR A 1 82 ? 11.849 9.843 -17.598 1.00 81.94 82 THR A N 1
ATOM 727 C CA . THR A 1 82 ? 12.995 9.012 -18.020 1.00 81.94 82 THR A CA 1
ATOM 728 C C . THR A 1 82 ? 14.236 9.254 -17.177 1.00 81.94 82 THR A C 1
ATOM 730 O O . THR A 1 82 ? 14.977 8.315 -16.919 1.00 81.94 82 THR A O 1
ATOM 733 N N . HIS A 1 83 ? 14.448 10.489 -16.712 1.00 82.50 83 HIS A N 1
ATOM 734 C CA . HIS A 1 83 ? 15.594 10.845 -15.876 1.00 82.50 83 HIS A CA 1
ATOM 735 C C . HIS A 1 83 ? 15.607 10.101 -14.529 1.00 82.50 83 HIS A C 1
ATOM 737 O O . HIS A 1 83 ? 16.680 9.765 -14.037 1.00 82.50 83 HIS A O 1
ATOM 743 N N . GLN A 1 84 ? 14.435 9.792 -13.966 1.00 79.44 84 GLN A N 1
ATOM 744 C CA . GLN A 1 84 ? 14.315 9.041 -12.711 1.00 79.44 84 GLN A CA 1
ATOM 745 C C . GLN A 1 84 ? 14.433 7.528 -12.905 1.00 79.44 84 GLN A C 1
ATOM 747 O O . GLN A 1 84 ? 14.634 6.789 -11.946 1.00 79.44 84 GLN A O 1
ATOM 752 N N . MET A 1 85 ? 14.302 7.061 -14.146 1.00 87.81 85 MET A N 1
ATOM 753 C CA . MET A 1 85 ? 14.281 5.642 -14.492 1.00 87.81 85 MET A CA 1
ATOM 754 C C . MET A 1 85 ? 15.512 5.217 -15.291 1.00 87.81 85 MET A C 1
ATOM 756 O O . MET A 1 85 ? 15.516 4.105 -15.806 1.00 87.81 85 MET A O 1
ATOM 760 N N . LEU A 1 86 ? 16.540 6.066 -15.422 1.00 89.12 86 LEU A N 1
ATOM 761 C CA . LEU A 1 86 ? 17.685 5.812 -16.307 1.00 89.12 86 LEU A CA 1
ATOM 762 C C . LEU A 1 86 ? 18.346 4.458 -16.041 1.00 89.12 86 LEU A C 1
ATOM 764 O O . LEU A 1 86 ? 18.497 3.679 -16.978 1.00 89.12 86 LEU A O 1
ATOM 768 N N . ASP A 1 87 ? 18.650 4.145 -14.781 1.00 90.62 87 ASP A N 1
ATOM 769 C CA . ASP A 1 87 ? 19.280 2.872 -14.409 1.00 90.62 87 ASP A CA 1
ATOM 770 C C . ASP A 1 87 ? 18.399 1.670 -14.804 1.00 90.62 87 ASP A C 1
ATOM 772 O O . ASP A 1 87 ? 18.869 0.689 -15.379 1.00 90.62 87 ASP A O 1
ATOM 776 N N . ILE A 1 88 ? 17.083 1.778 -14.586 1.00 92.88 88 ILE A N 1
ATOM 777 C CA . ILE A 1 88 ? 16.105 0.754 -14.982 1.00 92.88 88 ILE A CA 1
ATOM 778 C C . ILE A 1 88 ? 16.052 0.631 -16.512 1.00 92.88 88 ILE A C 1
ATOM 780 O O . ILE A 1 88 ? 16.010 -0.474 -17.054 1.00 92.88 88 ILE A O 1
ATOM 784 N N . MET A 1 89 ? 16.058 1.759 -17.223 1.00 94.25 89 MET A N 1
ATOM 785 C CA . MET A 1 89 ? 16.031 1.791 -18.683 1.00 94.25 89 MET A CA 1
ATOM 786 C C . MET A 1 89 ? 17.287 1.150 -19.277 1.00 94.25 89 MET A C 1
ATOM 788 O O . MET A 1 89 ? 17.180 0.420 -20.262 1.00 94.25 89 MET A O 1
ATOM 792 N N . GLU A 1 90 ? 18.465 1.369 -18.691 1.00 93.94 90 GLU A N 1
ATOM 793 C CA . GLU A 1 90 ? 19.706 0.719 -19.126 1.00 93.94 90 GLU A CA 1
ATOM 794 C C . GLU A 1 90 ? 19.609 -0.809 -19.021 1.00 93.94 90 GLU A C 1
ATOM 796 O O . GLU A 1 90 ? 19.929 -1.518 -19.985 1.00 93.94 90 GLU A O 1
ATOM 801 N N . ASP A 1 91 ? 19.076 -1.316 -17.907 1.00 93.19 91 ASP A N 1
ATOM 802 C CA . ASP A 1 91 ? 18.860 -2.748 -17.689 1.00 93.19 91 ASP A CA 1
ATOM 803 C C . ASP A 1 91 ? 17.834 -3.339 -18.671 1.00 93.19 91 ASP A C 1
ATOM 805 O O . ASP A 1 91 ? 18.029 -4.429 -19.222 1.00 93.19 91 ASP A O 1
ATOM 809 N N . LYS A 1 92 ? 16.746 -2.610 -18.948 1.00 92.81 92 LYS A N 1
ATOM 810 C CA . LYS A 1 92 ? 15.653 -3.061 -19.827 1.00 92.81 92 LYS A CA 1
ATOM 811 C C . LYS A 1 92 ? 15.910 -2.831 -21.312 1.00 92.81 92 LYS A C 1
ATOM 813 O O . LYS A 1 92 ? 15.190 -3.396 -22.144 1.00 92.81 92 LYS A O 1
ATOM 818 N N . TYR A 1 93 ? 16.940 -2.071 -21.682 1.00 92.69 93 TYR A N 1
ATOM 819 C CA . TYR A 1 93 ? 17.192 -1.663 -23.065 1.00 92.69 93 TYR A CA 1
ATOM 820 C C . TYR A 1 93 ? 17.292 -2.857 -24.022 1.00 92.69 93 TYR A C 1
ATOM 822 O O . TYR A 1 93 ? 16.628 -2.898 -25.056 1.00 92.69 93 TYR A O 1
ATOM 830 N N . LYS A 1 94 ? 18.080 -3.876 -23.657 1.00 92.69 94 LYS A N 1
ATOM 831 C CA . LYS A 1 94 ? 18.311 -5.062 -24.507 1.00 92.69 94 LYS A CA 1
ATOM 832 C C . LYS A 1 94 ? 17.105 -5.999 -24.596 1.00 92.69 94 LYS A C 1
ATOM 834 O O . LYS A 1 94 ? 17.029 -6.801 -25.523 1.00 92.69 94 LYS A O 1
ATOM 839 N N . GLU A 1 95 ? 16.191 -5.917 -23.635 1.00 92.25 95 GLU A N 1
ATOM 840 C CA . GLU A 1 95 ? 14.967 -6.723 -23.573 1.00 92.25 95 GLU A CA 1
ATOM 841 C C . GLU A 1 95 ? 13.799 -6.063 -24.321 1.00 92.25 95 GLU A C 1
ATOM 843 O O . GLU A 1 95 ? 12.728 -6.666 -24.467 1.00 92.25 95 GLU A O 1
ATOM 848 N N . SER A 1 96 ? 13.983 -4.818 -24.765 1.00 95.00 96 SER A N 1
ATOM 849 C CA . SER A 1 96 ? 12.926 -3.975 -25.313 1.00 95.00 96 SER A CA 1
ATOM 850 C C . SER A 1 96 ? 12.902 -3.980 -26.836 1.00 95.00 96 SER A C 1
ATOM 852 O O . SER A 1 96 ? 13.932 -4.001 -27.506 1.00 95.00 96 SER A O 1
ATOM 854 N N . LYS A 1 97 ? 11.691 -4.002 -27.397 1.00 95.19 97 LYS A N 1
ATOM 855 C CA . LYS A 1 97 ? 11.450 -4.102 -28.845 1.00 95.19 97 LYS A CA 1
ATOM 856 C C . LYS A 1 97 ? 11.325 -2.738 -29.523 1.00 95.19 97 LYS A C 1
ATOM 858 O O . LYS A 1 97 ? 11.540 -2.643 -30.729 1.00 95.19 97 LYS A O 1
ATOM 863 N N . SER A 1 98 ? 10.955 -1.711 -28.765 1.00 94.38 98 SER A N 1
ATOM 864 C CA . SER A 1 98 ? 10.850 -0.321 -29.207 1.00 94.38 98 SER A CA 1
ATOM 865 C C . SER A 1 98 ? 11.120 0.628 -28.037 1.00 94.38 98 SER A C 1
ATOM 867 O O . SER A 1 98 ? 11.301 0.186 -26.900 1.00 94.38 98 SER A O 1
ATOM 869 N N . TRP A 1 99 ? 11.150 1.930 -28.321 1.00 90.56 99 TRP A N 1
ATOM 870 C CA . TRP A 1 99 ? 11.270 2.961 -27.292 1.00 90.56 99 TRP A CA 1
ATOM 871 C C . TRP A 1 99 ? 10.061 2.966 -26.350 1.00 90.56 99 TRP A C 1
ATOM 873 O O . TRP A 1 99 ? 10.222 3.058 -25.142 1.00 90.56 99 TRP A O 1
ATOM 883 N N . GLU A 1 100 ? 8.857 2.787 -26.885 1.00 90.50 100 GLU A N 1
ATOM 884 C CA . GLU A 1 100 ? 7.624 2.711 -26.101 1.00 90.50 100 GLU A CA 1
ATOM 885 C C . GLU A 1 100 ? 7.619 1.486 -25.178 1.00 90.50 100 GLU A C 1
ATOM 887 O O . GLU A 1 100 ? 7.326 1.621 -23.998 1.00 90.50 100 GLU A O 1
ATOM 892 N N . ASP A 1 101 ? 8.036 0.315 -25.676 1.00 92.12 101 ASP A N 1
ATOM 893 C CA . ASP A 1 101 ? 8.178 -0.902 -24.856 1.00 92.12 101 ASP A CA 1
ATOM 894 C C . ASP A 1 101 ? 9.223 -0.718 -23.739 1.00 92.12 101 ASP A C 1
ATOM 896 O O . ASP A 1 101 ? 9.049 -1.224 -22.631 1.00 92.12 101 ASP A O 1
ATOM 900 N N . LEU A 1 102 ? 10.296 0.036 -24.009 1.00 93.94 102 LEU A N 1
ATOM 901 C CA . LEU A 1 102 ? 11.283 0.399 -22.994 1.00 93.94 102 LEU A CA 1
ATOM 902 C C . LEU A 1 102 ? 10.683 1.319 -21.927 1.00 93.94 102 LEU A C 1
ATOM 904 O O . LEU A 1 102 ? 10.883 1.068 -20.739 1.00 93.94 102 LEU A O 1
ATOM 908 N N . LEU A 1 103 ? 9.958 2.363 -22.338 1.00 90.69 103 LEU A N 1
ATOM 909 C CA . LEU A 1 103 ? 9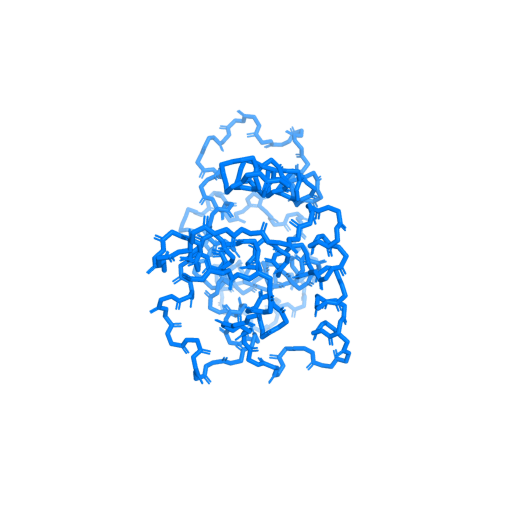.296 3.291 -21.422 1.00 90.69 103 LEU A CA 1
ATOM 910 C C . LEU A 1 103 ? 8.289 2.560 -20.531 1.00 90.69 103 LEU A C 1
ATOM 912 O O . LEU A 1 103 ? 8.342 2.724 -19.317 1.00 90.69 103 LEU A O 1
ATOM 916 N N . ASP A 1 104 ? 7.437 1.712 -21.106 1.00 89.81 104 ASP A N 1
ATOM 917 C CA . ASP A 1 104 ? 6.387 1.004 -20.368 1.00 89.81 104 ASP A CA 1
ATOM 918 C C . ASP A 1 104 ? 6.976 0.035 -19.336 1.00 89.81 104 ASP A C 1
ATOM 920 O O . ASP A 1 104 ? 6.598 0.066 -18.163 1.00 89.81 104 ASP A O 1
ATOM 924 N N . LYS A 1 105 ? 7.967 -0.779 -19.730 1.00 92.25 105 LYS A N 1
ATOM 925 C CA . LYS A 1 105 ? 8.659 -1.682 -18.793 1.00 92.25 105 LYS A CA 1
ATOM 926 C C . LYS A 1 105 ? 9.388 -0.929 -17.691 1.00 92.25 105 LYS A C 1
ATOM 928 O O . LYS A 1 105 ? 9.379 -1.372 -16.544 1.00 92.25 105 LYS A O 1
ATOM 933 N N . SER A 1 106 ? 10.041 0.177 -18.040 1.00 91.56 106 SER A N 1
ATOM 934 C CA . SER A 1 106 ? 10.815 0.951 -17.069 1.00 91.56 106 SER A CA 1
ATOM 935 C C . SER A 1 106 ? 9.897 1.654 -16.079 1.00 91.56 106 SER A C 1
ATOM 937 O O . SER A 1 106 ? 10.174 1.638 -14.885 1.00 91.56 106 SER A O 1
ATOM 939 N N . PHE A 1 107 ? 8.764 2.175 -16.553 1.00 87.44 107 PHE A N 1
ATOM 940 C CA . PHE A 1 107 ? 7.757 2.803 -15.706 1.00 87.44 107 PHE A CA 1
ATOM 941 C C . PHE A 1 107 ? 7.079 1.806 -14.769 1.00 87.44 107 PHE A C 1
ATOM 943 O O . PHE A 1 107 ? 6.899 2.102 -13.586 1.00 87.44 107 PHE A O 1
ATOM 950 N N . ALA A 1 108 ? 6.746 0.613 -15.265 1.00 87.75 108 ALA A N 1
ATOM 951 C CA . ALA A 1 108 ? 6.200 -0.449 -14.430 1.00 87.75 108 ALA A CA 1
ATOM 952 C C . ALA A 1 108 ? 7.191 -0.863 -13.328 1.00 87.75 108 ALA A C 1
ATOM 954 O O . ALA A 1 108 ? 6.821 -0.917 -12.157 1.00 87.75 108 ALA A O 1
ATOM 955 N N . GLU A 1 109 ? 8.464 -1.100 -13.664 1.00 91.12 109 GLU A N 1
ATOM 956 C CA . GLU A 1 109 ? 9.478 -1.484 -12.672 1.00 91.12 109 GLU A CA 1
ATOM 957 C C . GLU A 1 109 ? 9.765 -0.346 -11.677 1.00 91.12 109 GLU A C 1
ATOM 959 O O . GLU A 1 109 ? 9.855 -0.588 -10.473 1.00 91.12 109 GLU A O 1
ATOM 964 N N . TYR A 1 110 ? 9.836 0.902 -12.149 1.00 87.38 110 TYR A N 1
ATOM 965 C CA . TYR A 1 110 ? 9.975 2.078 -11.290 1.00 87.38 110 TYR A CA 1
ATOM 966 C C . TYR A 1 110 ? 8.810 2.178 -10.299 1.00 87.38 110 TYR A C 1
ATOM 968 O O . TYR A 1 110 ? 9.033 2.219 -9.090 1.00 87.38 110 TYR A O 1
ATOM 976 N N . SER A 1 111 ? 7.570 2.114 -10.793 1.00 82.19 111 SER A N 1
ATOM 977 C CA . SER A 1 111 ? 6.355 2.155 -9.967 1.00 82.19 111 SER A CA 1
ATOM 978 C C . SER A 1 111 ? 6.314 1.013 -8.953 1.00 82.19 111 SER A C 1
ATOM 980 O O . SER A 1 111 ? 5.944 1.206 -7.799 1.00 82.19 111 SER A O 1
ATOM 982 N N . ARG A 1 112 ? 6.730 -0.188 -9.359 1.00 87.81 112 ARG A N 1
ATOM 983 C CA . ARG A 1 112 ? 6.823 -1.358 -8.482 1.00 87.81 112 ARG A CA 1
ATOM 984 C C . ARG A 1 112 ? 7.808 -1.133 -7.337 1.00 87.81 112 ARG A C 1
ATOM 986 O O . ARG A 1 112 ? 7.453 -1.370 -6.184 1.00 87.81 112 ARG A O 1
ATOM 993 N N . ASN A 1 113 ? 9.011 -0.648 -7.638 1.00 88.19 113 ASN A N 1
ATOM 994 C CA . ASN A 1 113 ? 10.029 -0.343 -6.630 1.00 88.19 113 ASN A CA 1
ATOM 995 C C . ASN A 1 113 ? 9.552 0.738 -5.661 1.00 88.19 113 ASN A C 1
ATOM 997 O O . ASN A 1 113 ? 9.739 0.617 -4.453 1.00 88.19 113 ASN A O 1
ATOM 1001 N N . LEU A 1 114 ? 8.865 1.746 -6.190 1.00 83.06 114 LEU A N 1
ATOM 1002 C CA . LEU A 1 114 ? 8.258 2.821 -5.422 1.00 83.06 114 LEU A CA 1
ATOM 1003 C C . LEU A 1 114 ? 7.266 2.295 -4.374 1.00 83.06 114 LEU A C 1
ATOM 1005 O O . LEU A 1 114 ? 7.385 2.595 -3.187 1.00 83.06 114 LEU A O 1
ATOM 1009 N N . ILE A 1 115 ? 6.327 1.448 -4.806 1.00 83.75 115 ILE A N 1
ATOM 1010 C CA . ILE A 1 115 ? 5.318 0.839 -3.930 1.00 83.75 115 ILE A CA 1
ATOM 1011 C C . ILE A 1 115 ? 5.977 -0.051 -2.877 1.00 83.75 115 ILE A C 1
ATOM 1013 O O . ILE A 1 115 ? 5.572 -0.026 -1.720 1.00 83.75 115 ILE A O 1
ATOM 1017 N N . ILE A 1 116 ? 6.987 -0.837 -3.263 1.00 87.94 116 ILE A N 1
ATOM 1018 C CA . ILE A 1 116 ? 7.722 -1.712 -2.339 1.00 87.94 116 ILE A CA 1
ATOM 1019 C C . ILE A 1 116 ? 8.435 -0.885 -1.264 1.00 87.94 116 ILE A C 1
ATOM 1021 O O . ILE A 1 116 ? 8.363 -1.234 -0.087 1.00 87.94 116 ILE A O 1
ATOM 1025 N N . ASN A 1 117 ? 9.079 0.216 -1.652 1.00 87.00 117 ASN A N 1
ATOM 1026 C CA . ASN A 1 117 ? 9.791 1.100 -0.730 1.00 87.00 117 ASN A CA 1
ATOM 1027 C C . ASN A 1 117 ? 8.852 1.801 0.260 1.00 87.00 117 ASN A C 1
ATOM 1029 O O . ASN A 1 117 ? 9.271 2.093 1.374 1.00 87.00 117 ASN A O 1
ATOM 1033 N N . LYS A 1 118 ? 7.596 2.039 -0.137 1.00 85.31 118 LYS A N 1
ATOM 1034 C CA . LYS A 1 118 ? 6.550 2.693 0.670 1.00 85.31 118 LYS A CA 1
ATOM 1035 C C . LYS A 1 118 ? 5.495 1.736 1.214 1.00 85.31 118 LYS A C 1
ATOM 1037 O O . LYS A 1 118 ? 4.386 2.132 1.575 1.00 85.31 118 LYS A O 1
ATOM 1042 N N . PHE A 1 119 ? 5.803 0.442 1.224 1.00 87.12 119 PHE A N 1
ATOM 1043 C CA . PHE A 1 119 ? 4.795 -0.572 1.495 1.00 87.12 119 PHE A CA 1
ATOM 1044 C C . PHE A 1 119 ? 4.295 -0.535 2.946 1.00 87.12 119 PHE A C 1
ATOM 1046 O O . PHE A 1 119 ? 3.131 -0.846 3.191 1.00 87.12 119 PHE A O 1
ATOM 1053 N N . GLU A 1 120 ?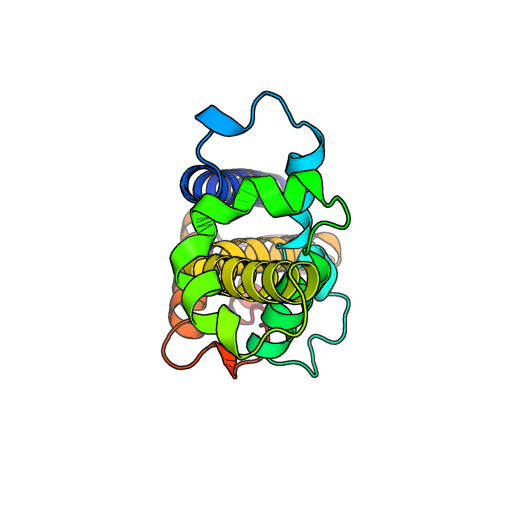 5.134 -0.139 3.909 1.00 92.19 120 GLU A N 1
ATOM 1054 C CA . GLU A 1 120 ? 4.724 -0.021 5.314 1.00 92.19 120 GLU A CA 1
ATOM 1055 C C . GLU A 1 120 ? 3.679 1.086 5.509 1.00 92.19 120 GLU A C 1
ATOM 1057 O O . GLU A 1 120 ? 2.657 0.870 6.166 1.00 92.19 120 GLU A O 1
ATOM 1062 N N . GLU A 1 121 ? 3.885 2.241 4.888 1.00 89.19 121 GLU A N 1
ATOM 1063 C CA . GLU A 1 121 ? 2.982 3.388 4.929 1.00 89.19 121 GLU A CA 1
ATOM 1064 C C . GLU A 1 121 ? 1.668 3.072 4.197 1.00 89.19 121 GLU A C 1
ATOM 1066 O O . GLU A 1 121 ? 0.577 3.287 4.733 1.00 89.19 121 GLU A O 1
ATOM 1071 N N . ILE A 1 122 ? 1.748 2.447 3.015 1.00 85.94 122 ILE A N 1
ATOM 1072 C CA . ILE A 1 122 ? 0.567 1.992 2.262 1.00 85.94 122 ILE A CA 1
ATOM 1073 C C . ILE A 1 122 ? -0.241 0.974 3.082 1.00 85.94 122 ILE A C 1
ATOM 1075 O O . ILE A 1 122 ? -1.471 1.060 3.165 1.00 85.94 122 ILE A O 1
ATOM 1079 N N . LEU A 1 123 ? 0.430 0.011 3.722 1.00 89.69 123 LEU A N 1
ATOM 1080 C CA . LEU A 1 123 ? -0.232 -0.988 4.558 1.00 89.69 123 LEU A CA 1
ATOM 1081 C C . LEU A 1 123 ? -0.834 -0.368 5.829 1.00 89.69 123 LEU A C 1
ATOM 1083 O O . LEU A 1 123 ? -1.882 -0.820 6.296 1.00 89.69 123 LEU A O 1
ATOM 1087 N N . THR A 1 124 ? -0.211 0.680 6.368 1.00 92.69 124 THR A N 1
ATOM 1088 C CA . THR A 1 124 ? -0.746 1.463 7.489 1.00 92.69 124 THR A CA 1
ATOM 1089 C C . THR A 1 124 ? -2.075 2.108 7.112 1.00 92.69 124 THR A C 1
ATOM 1091 O O . THR A 1 124 ? -3.070 1.897 7.809 1.00 92.69 124 THR A O 1
ATOM 1094 N N . ILE A 1 125 ? -2.131 2.801 5.970 1.00 89.44 125 ILE A N 1
ATOM 1095 C CA . ILE A 1 125 ? -3.369 3.403 5.452 1.00 89.44 125 ILE A CA 1
ATOM 1096 C C . ILE A 1 125 ? -4.453 2.341 5.269 1.00 89.44 125 ILE A C 1
ATOM 1098 O O . ILE A 1 125 ? -5.587 2.521 5.708 1.00 89.44 125 ILE A O 1
ATOM 1102 N N . HIS A 1 126 ? -4.093 1.188 4.710 1.00 87.44 126 HIS A N 1
ATOM 1103 C CA . HIS A 1 126 ? -5.020 0.074 4.529 1.00 87.44 126 HIS A CA 1
ATOM 1104 C C . HIS A 1 126 ? -5.614 -0.446 5.841 1.00 87.44 126 HIS A C 1
ATOM 1106 O O . HIS A 1 126 ? -6.812 -0.718 5.914 1.00 87.44 126 HIS A O 1
ATOM 1112 N N . PHE A 1 127 ? -4.821 -0.551 6.909 1.00 91.31 127 PHE A N 1
ATOM 1113 C CA . PHE A 1 127 ? -5.362 -0.905 8.221 1.00 91.31 127 PHE A CA 1
ATOM 1114 C C . PHE A 1 127 ? -6.289 0.176 8.790 1.00 91.31 127 PHE A C 1
ATOM 1116 O O . PHE A 1 127 ? -7.290 -0.164 9.427 1.00 91.31 127 PHE A O 1
ATOM 1123 N N . ILE A 1 128 ? -5.996 1.459 8.559 1.00 91.56 128 ILE A N 1
ATOM 1124 C CA . ILE A 1 128 ? -6.897 2.555 8.939 1.00 91.56 128 ILE A CA 1
ATOM 1125 C C . ILE A 1 128 ? -8.232 2.423 8.193 1.00 91.56 128 ILE A C 1
ATOM 1127 O O . ILE A 1 128 ? -9.286 2.432 8.832 1.00 91.56 128 ILE A O 1
ATOM 1131 N N . ASP A 1 129 ? -8.195 2.202 6.879 1.00 87.44 129 ASP A N 1
ATOM 1132 C CA . ASP A 1 129 ? -9.387 2.052 6.038 1.00 87.44 129 ASP A CA 1
ATOM 1133 C C . ASP A 1 129 ? -10.230 0.838 6.424 1.00 87.44 129 ASP A C 1
ATOM 1135 O O . ASP A 1 129 ? -11.452 0.943 6.547 1.00 87.44 129 ASP A O 1
ATOM 1139 N N . LEU A 1 130 ? -9.593 -0.301 6.711 1.00 87.25 130 LEU A N 1
ATOM 1140 C CA . LEU A 1 130 ? -10.285 -1.476 7.241 1.00 87.25 130 LEU A CA 1
ATOM 1141 C C . LEU A 1 130 ? -11.001 -1.172 8.559 1.00 87.25 130 LEU A C 1
ATOM 1143 O O . LEU A 1 130 ? -12.133 -1.611 8.765 1.00 87.25 130 LEU A O 1
ATOM 1147 N N . THR A 1 131 ? -10.368 -0.422 9.458 1.00 91.00 131 THR A N 1
ATOM 1148 C CA . THR A 1 131 ? -10.977 -0.048 10.738 1.00 91.00 131 THR A CA 1
ATOM 1149 C C . THR A 1 131 ? -12.151 0.902 10.552 1.00 91.00 131 THR A C 1
ATOM 1151 O O . THR A 1 131 ? -13.206 0.677 11.150 1.00 91.00 131 THR A O 1
ATOM 1154 N N . LEU A 1 132 ? -12.007 1.923 9.702 1.00 89.25 132 LEU A N 1
ATOM 1155 C CA . LEU A 1 132 ? -13.096 2.836 9.349 1.00 89.25 132 LEU A CA 1
ATOM 1156 C C . LEU A 1 132 ? -14.280 2.065 8.755 1.00 89.25 132 LEU A C 1
ATOM 1158 O O . LEU A 1 132 ? -15.406 2.215 9.233 1.00 89.25 132 LEU A O 1
ATOM 1162 N N . PHE A 1 133 ? -14.013 1.157 7.813 1.00 85.44 133 PHE A N 1
ATOM 1163 C CA . PHE A 1 133 ? -15.018 0.281 7.218 1.00 85.44 133 PHE A CA 1
ATOM 1164 C C . PHE A 1 133 ? -15.728 -0.580 8.273 1.00 85.44 133 PHE A C 1
ATOM 1166 O O . PHE A 1 133 ? -16.957 -0.631 8.326 1.00 85.44 133 PHE A O 1
ATOM 1173 N N . ILE A 1 134 ? -14.984 -1.226 9.175 1.00 86.50 134 ILE A N 1
ATOM 1174 C CA . ILE A 1 134 ? -15.581 -2.028 10.250 1.00 86.50 134 ILE A CA 1
ATOM 1175 C C . ILE A 1 134 ? -16.492 -1.162 11.134 1.00 86.50 134 ILE A C 1
ATOM 1177 O O . ILE A 1 134 ? -17.590 -1.597 11.479 1.00 86.50 134 ILE A O 1
ATOM 1181 N N . ILE A 1 135 ? -16.067 0.050 11.493 1.00 88.38 135 ILE A N 1
ATOM 1182 C CA . ILE A 1 135 ? -16.822 0.965 12.361 1.00 88.38 135 ILE A CA 1
ATOM 1183 C C . ILE A 1 135 ? -18.090 1.508 11.683 1.00 88.38 135 ILE A C 1
ATOM 1185 O O . ILE A 1 135 ? -19.098 1.732 12.367 1.00 88.38 135 ILE A O 1
ATOM 1189 N N . GLU A 1 136 ? -18.036 1.766 10.378 1.00 85.06 136 GLU A N 1
ATOM 1190 C CA . GLU A 1 136 ? -19.147 2.301 9.588 1.00 85.06 136 GLU A CA 1
ATOM 1191 C C . GLU A 1 136 ? -20.212 1.234 9.312 1.00 85.06 136 GLU A C 1
ATOM 1193 O O . GLU A 1 136 ? -21.398 1.473 9.537 1.00 85.06 136 GLU A O 1
ATOM 1198 N N . TYR A 1 137 ? -19.786 0.041 8.892 1.00 83.75 137 TYR A N 1
ATOM 1199 C CA . TYR A 1 137 ? -20.685 -1.012 8.409 1.00 83.75 137 TYR A CA 1
ATOM 1200 C C . TYR A 1 137 ? -21.092 -2.038 9.474 1.00 83.75 137 TYR A C 1
ATOM 1202 O O . TYR A 1 137 ? -21.885 -2.939 9.194 1.00 83.75 137 TYR A O 1
ATOM 1210 N N . ASN A 1 138 ? -20.598 -1.916 10.709 1.00 80.69 138 ASN A N 1
ATOM 1211 C CA . ASN A 1 138 ? -21.091 -2.690 11.848 1.00 80.69 138 ASN A CA 1
ATOM 1212 C C . ASN A 1 138 ? -21.792 -1.772 12.860 1.00 80.69 138 ASN A C 1
ATOM 1214 O O . ASN A 1 138 ? -21.413 -0.614 13.031 1.00 80.69 138 ASN A O 1
ATOM 1218 N N . ASP A 1 139 ? -22.776 -2.312 13.589 1.00 84.06 139 ASP A N 1
ATOM 1219 C CA . ASP A 1 139 ? -23.483 -1.628 14.687 1.00 84.06 139 ASP A CA 1
ATOM 1220 C C . ASP A 1 139 ? -22.578 -1.474 15.926 1.00 84.06 139 ASP A C 1
ATOM 1222 O O . ASP A 1 139 ? -22.825 -2.034 16.988 1.00 84.06 139 ASP A O 1
ATOM 1226 N N . ILE A 1 140 ? -21.445 -0.785 15.771 1.00 87.25 140 ILE A N 1
ATOM 1227 C CA . ILE A 1 140 ? -20.491 -0.539 16.850 1.00 87.25 140 ILE A CA 1
ATOM 1228 C C . ILE A 1 140 ? -21.033 0.589 17.726 1.00 87.25 140 ILE A C 1
ATOM 1230 O O . ILE A 1 140 ? -21.013 1.761 17.334 1.00 87.25 140 ILE A O 1
ATOM 1234 N N . LYS A 1 141 ? -21.468 0.230 18.936 1.00 83.44 141 LYS A N 1
ATOM 1235 C CA . LYS A 1 141 ? -21.969 1.152 19.963 1.00 83.44 141 LYS A CA 1
ATOM 1236 C C . LYS A 1 141 ? -20.850 1.884 20.689 1.00 83.44 141 LYS A C 1
ATOM 1238 O O . LYS A 1 141 ? -21.001 3.055 21.036 1.00 83.44 141 LYS A O 1
ATOM 1243 N N . LYS A 1 142 ? -19.737 1.197 20.960 1.00 85.75 142 LYS A N 1
ATOM 1244 C CA . LYS A 1 142 ? -18.618 1.755 21.728 1.00 85.75 142 LYS A CA 1
ATOM 1245 C C . LYS A 1 142 ? -17.277 1.206 21.247 1.00 85.75 142 LYS A C 1
ATOM 1247 O O . LYS A 1 142 ? -17.159 0.030 20.920 1.00 85.75 142 LYS A O 1
ATOM 1252 N N . ILE A 1 143 ? -16.272 2.077 21.266 1.00 90.69 143 ILE A N 1
ATOM 1253 C CA . ILE A 1 143 ? -14.873 1.761 20.981 1.00 90.69 143 ILE A CA 1
ATOM 1254 C C . ILE A 1 143 ? -14.107 1.881 22.300 1.00 90.69 143 ILE A C 1
ATOM 1256 O O . ILE A 1 143 ? -14.190 2.905 22.977 1.00 90.69 143 ILE A O 1
ATOM 1260 N N . ASN A 1 144 ? -13.441 0.804 22.710 1.00 92.06 144 ASN A N 1
ATOM 1261 C CA . ASN A 1 144 ? -12.726 0.699 23.982 1.00 92.06 144 ASN A CA 1
ATOM 1262 C C . ASN A 1 144 ? -11.207 0.603 23.781 1.00 92.06 144 ASN A C 1
ATOM 1264 O O . ASN A 1 144 ? -10.540 -0.204 24.424 1.00 92.06 144 ASN A O 1
ATOM 1268 N N . ILE A 1 145 ? -10.686 1.405 22.859 1.00 92.88 145 ILE A N 1
ATOM 1269 C CA . ILE A 1 145 ? -9.261 1.591 22.596 1.00 92.88 145 ILE A CA 1
ATOM 1270 C C . ILE A 1 145 ? -9.020 3.084 22.377 1.00 92.88 145 ILE A C 1
ATOM 1272 O O . ILE A 1 145 ? -9.848 3.762 21.769 1.00 92.88 145 ILE A O 1
ATOM 1276 N N . GLU A 1 146 ? -7.926 3.600 22.925 1.00 93.88 146 GLU A N 1
ATOM 1277 C CA . GLU A 1 146 ? -7.491 4.975 22.680 1.00 93.88 146 GLU A CA 1
ATOM 1278 C C . GLU A 1 146 ? -6.619 5.011 21.416 1.00 93.88 146 GLU A C 1
ATOM 1280 O O . GLU A 1 146 ? -5.940 4.027 21.107 1.00 93.88 146 GLU A O 1
ATOM 1285 N N . ILE A 1 147 ? -6.614 6.131 20.684 1.00 94.31 147 ILE A N 1
ATOM 1286 C CA . ILE A 1 147 ? -5.940 6.227 19.377 1.00 94.31 147 ILE A CA 1
ATOM 1287 C C . ILE A 1 147 ? -4.464 5.813 19.442 1.00 94.31 147 ILE A C 1
ATOM 1289 O O . ILE A 1 147 ? -4.027 4.994 18.645 1.00 94.31 147 ILE A O 1
ATOM 1293 N N . ASN A 1 148 ? -3.722 6.259 20.457 1.00 95.44 148 ASN A N 1
ATOM 1294 C CA . ASN A 1 148 ? -2.300 5.931 20.612 1.00 95.44 148 ASN A CA 1
ATOM 1295 C C . ASN A 1 148 ? -2.033 4.426 20.766 1.00 95.44 148 ASN A C 1
ATOM 1297 O O . ASN A 1 148 ? -0.980 3.934 20.364 1.00 95.44 148 ASN A O 1
ATOM 1301 N N . ASP A 1 149 ? -2.958 3.683 21.374 1.00 95.56 149 ASP A N 1
ATOM 1302 C CA . ASP A 1 149 ? -2.824 2.231 21.506 1.00 95.56 149 ASP A CA 1
ATOM 1303 C C . ASP A 1 149 ? -3.232 1.514 20.215 1.00 95.56 149 ASP A C 1
ATOM 1305 O O . ASP A 1 149 ? -2.654 0.478 19.880 1.00 95.56 149 ASP A O 1
ATOM 1309 N N . TYR A 1 150 ? -4.175 2.084 19.459 1.00 95.81 150 TYR A N 1
ATOM 1310 C CA . TYR A 1 150 ? -4.510 1.611 18.118 1.00 95.81 150 TYR A CA 1
ATOM 1311 C C . TYR A 1 150 ? -3.355 1.828 17.126 1.00 95.81 150 TYR A C 1
ATOM 1313 O O . TYR A 1 150 ? -3.008 0.898 16.403 1.00 95.81 150 TYR A O 1
ATOM 1321 N N . VAL A 1 151 ? -2.696 2.990 17.154 1.00 96.69 151 VAL A N 1
ATOM 1322 C CA . VAL A 1 151 ? -1.497 3.277 16.344 1.00 96.69 151 VAL A CA 1
ATOM 1323 C C . VAL A 1 151 ? -0.423 2.217 16.592 1.00 96.69 151 VAL A C 1
ATOM 1325 O O . VAL A 1 151 ? -0.003 1.538 15.660 1.00 96.69 151 VAL A O 1
ATOM 1328 N N . LYS A 1 152 ? -0.072 1.951 17.859 1.00 96.75 152 LYS A N 1
ATOM 1329 C CA . LYS A 1 152 ? 0.899 0.896 18.214 1.00 96.75 152 LYS A CA 1
ATOM 1330 C C . LYS A 1 152 ? 0.482 -0.492 17.727 1.00 96.75 152 LYS A C 1
ATOM 1332 O O . LYS A 1 152 ? 1.336 -1.302 17.364 1.00 96.75 152 LYS A O 1
ATOM 1337 N N . LEU A 1 153 ? -0.817 -0.805 17.772 1.00 96.06 153 LEU A N 1
ATOM 1338 C CA . LEU A 1 153 ? -1.340 -2.070 17.259 1.00 96.06 153 LEU A CA 1
ATOM 1339 C C . LEU A 1 153 ? -1.092 -2.181 15.750 1.00 96.06 153 LEU A C 1
ATOM 1341 O O . LEU A 1 153 ? -0.597 -3.214 15.301 1.00 96.06 153 LEU A O 1
ATOM 1345 N N . VAL A 1 154 ? -1.410 -1.134 14.989 1.00 96.50 154 VAL A N 1
ATOM 1346 C CA . VAL A 1 154 ? -1.211 -1.101 13.536 1.00 96.50 154 VAL A CA 1
ATOM 1347 C C . VAL A 1 154 ? 0.273 -1.135 13.182 1.00 96.50 154 VAL A C 1
ATOM 1349 O O . VAL A 1 154 ? 0.671 -2.004 12.414 1.00 96.50 154 VAL A O 1
ATOM 1352 N N . GLU A 1 155 ? 1.115 -0.301 13.795 1.00 96.00 155 GLU A N 1
ATOM 1353 C CA . GLU A 1 155 ? 2.569 -0.303 13.568 1.00 96.00 155 GLU A CA 1
ATOM 1354 C C . GLU A 1 155 ? 3.181 -1.689 13.796 1.00 96.00 155 GLU A C 1
ATOM 1356 O O . GLU A 1 155 ? 3.992 -2.179 13.006 1.00 96.00 155 GLU A O 1
ATOM 1361 N N . LYS A 1 156 ? 2.772 -2.361 14.878 1.00 96.25 156 LYS A N 1
ATOM 1362 C CA . LYS A 1 156 ? 3.200 -3.731 15.162 1.00 96.25 156 LYS A CA 1
ATOM 1363 C C . LYS A 1 156 ? 2.759 -4.686 14.052 1.00 96.25 156 LYS A C 1
ATOM 1365 O O . LYS A 1 156 ? 3.560 -5.507 13.613 1.00 96.25 156 LYS A O 1
ATOM 1370 N N . LYS A 1 157 ? 1.506 -4.590 13.601 1.00 95.12 157 LYS A N 1
ATOM 1371 C CA . LYS A 1 157 ? 0.956 -5.444 12.539 1.00 95.12 157 LYS A CA 1
ATOM 1372 C C . LYS A 1 157 ? 1.647 -5.238 11.203 1.00 95.12 157 LYS A C 1
ATOM 1374 O O . LYS A 1 157 ? 1.938 -6.224 10.531 1.00 95.12 157 LYS A O 1
ATOM 1379 N N . VAL A 1 158 ? 1.931 -3.992 10.849 1.00 95.62 158 VAL A N 1
ATOM 1380 C CA . VAL A 1 158 ? 2.668 -3.632 9.638 1.00 95.62 158 VAL A CA 1
ATOM 1381 C C . VAL A 1 158 ? 4.060 -4.250 9.683 1.00 95.62 158 VAL A C 1
ATOM 1383 O O . VAL A 1 158 ? 4.397 -5.027 8.797 1.00 95.62 158 VAL A O 1
ATOM 1386 N N . LYS A 1 159 ? 4.816 -4.049 10.768 1.00 96.00 159 LYS A N 1
ATOM 1387 C CA . LYS A 1 159 ? 6.157 -4.642 10.928 1.00 96.00 159 LYS A CA 1
ATOM 1388 C C . LYS A 1 159 ? 6.142 -6.170 10.886 1.00 96.00 159 LYS A C 1
ATOM 1390 O O . LYS A 1 159 ? 6.979 -6.787 10.231 1.00 96.00 159 LYS A O 1
ATOM 1395 N N . GLU A 1 160 ? 5.183 -6.806 11.560 1.00 95.12 160 GLU A N 1
ATOM 1396 C CA . GLU A 1 160 ? 5.001 -8.262 11.498 1.00 95.12 160 GLU A CA 1
ATOM 1397 C C . GLU A 1 160 ? 4.710 -8.730 10.064 1.00 95.12 160 GLU A C 1
ATOM 1399 O O . GLU A 1 160 ? 5.276 -9.725 9.598 1.00 95.12 160 GLU A O 1
ATOM 1404 N N . PHE A 1 161 ? 3.859 -8.006 9.338 1.00 93.94 161 PHE A N 1
ATOM 1405 C CA . PHE A 1 161 ? 3.502 -8.335 7.966 1.00 93.94 161 PHE A CA 1
ATOM 1406 C C . PHE A 1 161 ? 4.665 -8.124 6.992 1.00 93.94 161 PHE A C 1
ATOM 1408 O O . PHE A 1 161 ? 4.921 -9.000 6.169 1.00 93.94 161 PHE A O 1
ATOM 1415 N N . CYS A 1 162 ? 5.399 -7.023 7.105 1.00 94.06 162 CYS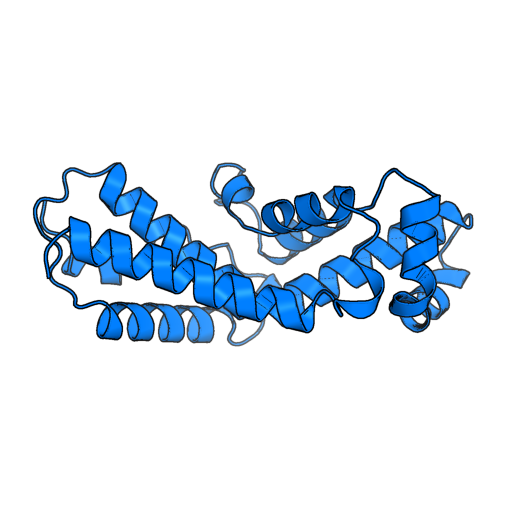 A N 1
ATOM 1416 C CA . CYS A 1 162 ? 6.522 -6.696 6.228 1.00 94.06 162 CYS A CA 1
ATOM 1417 C C . CYS A 1 162 ? 7.787 -7.502 6.555 1.00 94.06 162 CYS A C 1
ATOM 1419 O O . CYS A 1 162 ? 8.712 -7.560 5.751 1.00 94.06 162 CYS A O 1
ATOM 1421 N N . SER A 1 163 ? 7.824 -8.196 7.698 1.00 92.88 163 SER A N 1
ATOM 1422 C CA . SER A 1 163 ? 8.943 -9.074 8.043 1.00 92.88 163 SER A CA 1
ATOM 1423 C C . SER A 1 163 ? 9.082 -10.267 7.083 1.00 92.88 163 SER A C 1
ATOM 1425 O O . SER A 1 163 ? 8.129 -11.010 6.821 1.00 92.88 163 SER A O 1
ATOM 1427 N N . GLY A 1 164 ? 10.300 -10.495 6.589 1.00 91.31 164 GLY A N 1
ATOM 1428 C CA . GLY A 1 164 ? 10.596 -11.569 5.639 1.00 91.31 164 GLY A CA 1
ATOM 1429 C C . GLY A 1 164 ? 10.055 -11.289 4.235 1.00 91.31 164 GLY A C 1
ATOM 1430 O O . GLY A 1 164 ? 9.947 -10.144 3.812 1.00 91.31 164 GLY A O 1
ATOM 1431 N N . ASP A 1 165 ? 9.727 -12.346 3.495 1.00 92.56 165 ASP A N 1
ATOM 1432 C CA . ASP A 1 165 ? 9.205 -12.233 2.131 1.00 92.56 165 ASP A CA 1
ATOM 1433 C C . ASP A 1 165 ? 7.702 -11.907 2.143 1.00 92.56 165 ASP A C 1
ATOM 1435 O O . ASP A 1 165 ? 6.841 -12.793 2.113 1.00 92.56 165 ASP A O 1
ATOM 1439 N N . PHE A 1 166 ? 7.379 -10.618 2.273 1.00 93.25 166 PHE A N 1
ATOM 1440 C CA . PHE A 1 166 ? 5.993 -10.149 2.321 1.00 93.25 166 PHE A CA 1
ATOM 1441 C C . PHE A 1 166 ? 5.295 -10.171 0.955 1.00 93.25 166 PHE A C 1
ATOM 1443 O O . PHE A 1 166 ? 4.068 -10.236 0.905 1.00 93.25 166 PHE A O 1
ATOM 1450 N N . LEU A 1 167 ? 6.052 -10.183 -0.146 1.00 92.94 167 LEU A N 1
ATOM 1451 C CA . LEU A 1 167 ? 5.519 -10.190 -1.510 1.00 92.94 167 LEU A CA 1
ATOM 1452 C C . LEU A 1 167 ? 4.666 -11.435 -1.790 1.00 92.94 167 LEU A C 1
ATOM 1454 O O . LEU A 1 167 ? 3.674 -11.367 -2.511 1.00 92.94 167 LEU A O 1
ATOM 1458 N N . ASN A 1 168 ? 5.009 -12.561 -1.163 1.00 92.31 168 ASN A N 1
ATOM 1459 C CA . ASN A 1 168 ? 4.264 -13.814 -1.276 1.00 92.31 168 ASN A CA 1
ATOM 1460 C C . ASN A 1 168 ? 3.103 -13.949 -0.272 1.00 92.31 168 ASN A C 1
ATOM 1462 O O . ASN A 1 168 ? 2.375 -14.945 -0.298 1.00 92.31 168 ASN A O 1
ATOM 1466 N N . LYS A 1 169 ? 2.904 -12.971 0.620 1.00 91.50 169 LYS A N 1
ATOM 1467 C CA . LYS A 1 169 ? 1.781 -12.963 1.570 1.00 91.50 169 LYS A CA 1
ATOM 1468 C C . LYS A 1 169 ? 0.507 -12.465 0.885 1.00 91.50 169 LYS A C 1
ATOM 1470 O O . LYS A 1 169 ? 0.555 -11.830 -0.163 1.00 91.50 169 LYS A O 1
ATOM 1475 N N . LYS A 1 170 ? -0.648 -12.755 1.484 1.00 88.25 170 LYS A N 1
ATOM 1476 C CA . LYS A 1 170 ? -1.942 -12.191 1.067 1.00 88.25 170 LYS A CA 1
ATOM 1477 C C . LYS A 1 170 ? -2.208 -10.889 1.809 1.00 88.25 170 LYS A C 1
ATOM 1479 O O . LYS A 1 170 ? -1.844 -10.791 2.980 1.00 88.25 170 LYS A O 1
ATOM 1484 N N . LEU A 1 171 ? -2.871 -9.934 1.159 1.00 85.75 171 LEU A N 1
ATOM 1485 C CA . LEU A 1 171 ? -3.283 -8.685 1.800 1.00 85.75 171 LEU A CA 1
ATOM 1486 C C . LEU A 1 171 ? -4.179 -8.998 3.016 1.00 85.75 171 LEU A C 1
ATOM 1488 O O . LEU A 1 171 ? -5.135 -9.770 2.891 1.00 85.75 171 LEU A O 1
ATOM 1492 N N . PRO A 1 172 ? -3.890 -8.456 4.209 1.00 84.75 172 PRO A N 1
ATOM 1493 C CA . PRO A 1 172 ? -4.711 -8.721 5.379 1.00 84.75 172 PRO A CA 1
ATOM 1494 C C . PRO A 1 172 ? -6.068 -8.035 5.213 1.00 84.75 172 PRO A C 1
ATOM 1496 O O . PRO A 1 172 ? -6.123 -6.833 5.019 1.00 84.75 172 PRO A O 1
ATOM 1499 N N . ILE A 1 173 ? -7.171 -8.775 5.325 1.00 83.50 173 ILE A N 1
ATOM 1500 C CA . ILE A 1 173 ? -8.542 -8.228 5.195 1.00 83.50 173 ILE A CA 1
ATOM 1501 C C . ILE A 1 173 ? -9.260 -8.054 6.543 1.00 83.50 173 ILE A C 1
ATOM 1503 O O . ILE A 1 173 ? -10.439 -7.714 6.596 1.00 83.50 173 ILE A O 1
ATOM 1507 N N . LYS A 1 174 ? -8.576 -8.356 7.652 1.00 82.69 174 LYS A N 1
ATOM 1508 C CA . LYS A 1 174 ? -9.121 -8.316 9.016 1.00 82.69 174 LYS A CA 1
ATOM 1509 C C . LYS A 1 174 ? -8.046 -7.901 10.011 1.00 82.69 174 LYS A C 1
ATOM 1511 O O . LYS A 1 174 ? -6.867 -8.191 9.817 1.00 82.69 174 LYS A O 1
ATOM 1516 N N . ILE A 1 175 ? -8.494 -7.320 11.122 1.00 86.88 175 ILE A N 1
ATOM 1517 C CA . ILE A 1 175 ? -7.667 -6.976 12.283 1.00 86.88 175 ILE A CA 1
ATOM 1518 C C . ILE A 1 175 ? -8.261 -7.691 13.500 1.00 86.88 175 ILE A C 1
ATOM 1520 O O . ILE A 1 175 ? -9.072 -7.131 14.231 1.00 86.88 175 ILE A O 1
ATOM 1524 N N . SER A 1 176 ? -7.909 -8.962 13.702 1.00 87.44 176 SER A N 1
ATOM 1525 C CA . SER A 1 176 ? -8.544 -9.811 14.726 1.00 87.44 176 SER A CA 1
ATOM 1526 C C . SER A 1 176 ? -8.427 -9.241 16.146 1.00 87.44 176 SER A C 1
ATOM 1528 O O . SER A 1 176 ? -9.312 -9.414 16.978 1.00 87.44 176 SER A O 1
ATOM 1530 N N . GLU A 1 177 ? -7.334 -8.546 16.453 1.00 89.94 177 GLU A N 1
ATOM 1531 C CA . GLU A 1 177 ? -7.125 -7.892 17.742 1.00 89.94 177 GLU A CA 1
ATOM 1532 C C . GLU A 1 177 ? -8.082 -6.722 17.971 1.00 89.94 177 GLU A C 1
ATOM 1534 O O . GLU A 1 177 ? -8.468 -6.488 19.116 1.00 89.94 177 GLU A O 1
ATOM 1539 N N . LEU A 1 178 ? -8.496 -6.033 16.902 1.00 89.25 178 LEU A N 1
ATOM 1540 C CA . LEU A 1 178 ? -9.414 -4.902 16.979 1.00 89.25 178 LEU A CA 1
ATOM 1541 C C . LEU A 1 178 ? -10.785 -5.331 17.510 1.00 89.25 178 LEU A C 1
ATOM 1543 O O . LEU A 1 178 ? -11.390 -4.596 18.285 1.00 89.25 178 LEU A O 1
ATOM 1547 N N . GLU A 1 179 ? -11.249 -6.538 17.163 1.00 85.75 179 GLU A N 1
ATOM 1548 C CA . GLU A 1 179 ? -12.568 -7.055 17.565 1.00 85.75 179 GLU A CA 1
ATOM 1549 C C . GLU A 1 179 ? -12.789 -7.006 19.083 1.00 85.75 179 GLU A C 1
ATOM 1551 O O . GLU A 1 179 ? -13.903 -6.763 19.540 1.00 85.75 179 GLU A O 1
ATOM 1556 N N . LYS A 1 180 ? -11.725 -7.163 19.881 1.00 89.00 180 LYS A N 1
ATOM 1557 C CA . LYS A 1 180 ? -11.788 -7.119 21.354 1.00 89.00 180 LYS A CA 1
ATOM 1558 C C . LYS A 1 180 ? -12.121 -5.730 21.903 1.00 89.00 180 LYS A C 1
ATOM 1560 O O . LYS A 1 180 ? -12.554 -5.615 23.049 1.00 89.00 180 LYS A O 1
ATOM 1565 N N . TYR A 1 181 ? -11.896 -4.688 21.108 1.00 89.50 181 TYR A N 1
ATOM 1566 C CA . TYR A 1 181 ? -12.108 -3.292 21.479 1.00 89.50 181 TYR A CA 1
ATOM 1567 C C . TYR A 1 181 ? -13.405 -2.715 20.903 1.00 89.50 181 TYR A C 1
ATOM 1569 O O . TYR A 1 181 ? -13.803 -1.614 21.288 1.00 89.50 181 TYR A O 1
ATOM 1577 N N . LEU A 1 182 ? -14.077 -3.445 20.010 1.00 87.38 182 LEU A N 1
ATOM 1578 C CA . LEU A 1 182 ? -15.32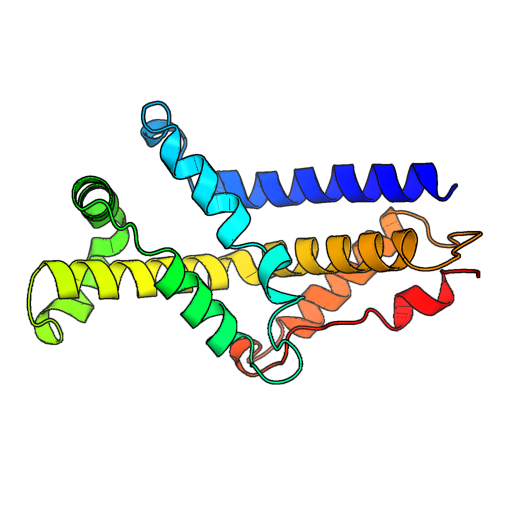2 -3.031 19.373 1.00 87.38 182 LEU A CA 1
ATOM 1579 C C . LEU A 1 182 ? -16.520 -3.666 20.084 1.00 87.38 182 LEU A C 1
ATOM 1581 O O . LEU A 1 182 ? -16.694 -4.882 20.086 1.00 87.38 182 LEU A O 1
ATOM 1585 N N . ILE A 1 183 ? -17.375 -2.835 20.677 1.00 83.38 183 ILE A N 1
ATOM 1586 C CA . ILE A 1 183 ? -18.573 -3.280 21.396 1.00 83.38 183 ILE A CA 1
ATOM 1587 C C . ILE A 1 183 ? -19.789 -3.038 20.501 1.00 83.38 183 ILE A C 1
ATOM 1589 O O . ILE A 1 183 ? -20.089 -1.886 20.172 1.00 83.38 183 ILE A O 1
ATOM 1593 N N . LYS A 1 184 ? -20.461 -4.129 20.119 1.00 81.38 184 LYS A N 1
ATOM 1594 C CA . LYS A 1 184 ? -21.715 -4.131 19.352 1.00 81.38 184 LYS A CA 1
ATOM 1595 C C . LYS A 1 184 ? -22.940 -3.888 20.229 1.00 81.38 184 LYS A C 1
ATOM 1597 O O . LYS A 1 184 ? -22.895 -4.128 21.454 1.00 81.38 184 LYS A O 1
#

Radius of gyration: 18.8 Å; chains: 1; bounding box: 43×38×53 Å

Sequence (184 aa):
MTKREFVKDLIEWKEEVLHEINDDLFDEEYWDDISECHLLKRKFLFEFYINFDSEIRNIKEIIDHIAEANIPDDYWLRNFWTHQMLDIMEDKYKESKSWEDLLDKSFAEYSRNLIINKFEEILTIHFIDLTLFIIEYNDIKKINIEINDYVKLVEKKVKEFCSGDFLNKKLPIKISELEKYLIK

Secondary structure (DSSP, 8-state):
--HHHHHHHHHHHHHHHHHHHHHHH--GGGTTT-TTGGGGGGGSSGGGTSSS-TTT-BHHHHHHHHHHHTS-S-HHHHHHGGGGSHHHHHHHGGG-SSHHHHHHHHHHHHHHHHHHHTHHHHHHHHHHHHHHHHHHHS---EE-S-HHHHHHHHHHHHHHHHSS--TTSBPP---TTGGGGEE-

pLDDT: mean 80.17, std 16.94, range [36.66, 96.75]

Organism: NCBI:txid519450